Protein AF-A0A7S4Q244-F1 (afdb_monomer_lite)

Organism: NCBI:txid311494

Secondary structure (DSSP, 8-state):
--PPPPP-PPPPP-PPPPPPP--------SSSHHHHTTSTT----------------GGGGSGGGS----TTS-----PPPTTTTS-HHHHHHHHHHHHHHHHHHHHH-HHHHHHHHHHHHHHSTT--HHHHHHHHHHHHHHHHHHH--HHHHHHHHTTPPPPHHHHHHHHS--TT-S--GGG--HHHHHHHHHHHHHHHHHHHHHHHHHHHTSSS-----PPPP------S-TTTTS-HHHHHHHHHHHHHHHHHHHHHHHHHHHHHHHHHHHHHHHHHHHHHHHHHHHT--

Foldseek 3Di:
DDDDDDDDDDDDDDDDDDDDDDDDDDDDDPPPVVVVVVVPPDDPDDDDDPPPPPPPPPVVVVVVPDPPPPPDDDPPPQQPAPCPPPDPVVLLLLLLLLLLQLQLCCVVPVVVLVVQLVVVPVVDDPQDSLNSSVVVSLQLSLLLSQQDDPVSSVCSVVSHHDDPVVSCRRRPDDDPRSDHSVSHDPVSVVSNVVSVVVVVVVVVVVVVVVVVPPPDDPDDDDDDDPPPPTDDPPPVPPPVVVVVVVVVVVVCVVVVVVVVVVVVVVVVVVVVVVVVVVVVVVVVVVVVVVVVD

pLDDT: mean 77.58, std 20.13, range [38.38, 98.25]

Sequence (293 aa):
SSGPRPLQQRPLSSGPRPEPPAMGRPRAHSALALLFALAVLGTARAEEDPDDDEDLDLEDLDDVAGPADGEGGPRTSAVEDFDLGLPEEDRKKRMAACYIHTMNRVQHRRDQLDSLVKEVTASREGLTDDQAINSILLSWTMSCYMNIDATGMKEAILGRAPTAELENELFSPRSGGQQQVHQASQRQWQLLNQVLTEQQKNMQQQQQQSSSGRAGSGSAPAPHPPAYTGGGPLLSNLSGQQQAIYVLVVFGVIFGISALGVMRLMRSEQQSRERHSRGKKADKADKKARKKA

Structure (mmCIF, N/CA/C/O backbone):
data_AF-A0A7S4Q244-F1
#
_entry.id   AF-A0A7S4Q244-F1
#
loop_
_atom_site.group_PDB
_atom_site.id
_atom_site.type_symbol
_atom_site.label_atom_id
_atom_site.label_alt_id
_atom_site.label_comp_id
_atom_site.label_asym_id
_atom_site.label_entity_id
_atom_site.label_seq_id
_atom_site.pdbx_PDB_ins_code
_atom_site.Cartn_x
_atom_site.Cartn_y
_atom_site.Cartn_z
_atom_site.occupancy
_atom_site.B_iso_or_equiv
_atom_site.auth_seq_id
_atom_site.auth_comp_id
_atom_site.auth_asym_id
_atom_site.auth_atom_id
_atom_site.pdbx_PDB_model_num
ATOM 1 N N . SER A 1 1 ? -46.832 -35.583 12.871 1.00 44.66 1 SER A N 1
ATOM 2 C CA . SER A 1 1 ? -45.599 -35.998 13.561 1.00 44.66 1 SER A CA 1
ATOM 3 C C . SER A 1 1 ? -44.817 -36.861 12.593 1.00 44.66 1 SER A C 1
ATOM 5 O O . SER A 1 1 ? -45.168 -38.016 12.393 1.00 44.66 1 SER A O 1
ATOM 7 N N . SER A 1 2 ? -43.872 -36.255 11.877 1.00 48.25 2 SER A N 1
ATOM 8 C CA . SER A 1 2 ? -43.154 -36.878 10.761 1.00 48.25 2 SER A CA 1
ATOM 9 C C . SER A 1 2 ? -41.688 -36.493 10.916 1.00 48.25 2 SER A C 1
ATOM 11 O O . SER A 1 2 ? -41.295 -35.390 10.553 1.00 48.25 2 SER A O 1
ATOM 13 N N . GLY A 1 3 ? -40.917 -37.355 11.578 1.00 47.66 3 GLY A N 1
ATOM 14 C CA . GLY A 1 3 ? -39.493 -37.132 11.825 1.00 47.66 3 GLY A CA 1
ATOM 15 C C . GLY A 1 3 ? -38.647 -37.401 10.571 1.00 47.66 3 GLY A C 1
ATOM 16 O O . GLY A 1 3 ? -38.984 -38.308 9.802 1.00 47.66 3 GLY A O 1
ATOM 17 N N . PRO A 1 4 ? -37.558 -36.646 10.344 1.00 60.41 4 PRO A N 1
ATOM 18 C CA . PRO A 1 4 ? -36.672 -36.863 9.207 1.00 60.41 4 PRO A CA 1
ATOM 19 C C . PRO A 1 4 ? -35.774 -38.092 9.420 1.00 60.41 4 PRO A C 1
ATOM 21 O O . PRO A 1 4 ? -35.302 -38.365 10.524 1.00 60.41 4 PRO A O 1
ATOM 24 N N . ARG A 1 5 ? -35.545 -38.846 8.337 1.00 58.91 5 ARG A N 1
ATOM 25 C CA . ARG A 1 5 ? -34.652 -40.015 8.295 1.00 58.91 5 ARG A CA 1
ATOM 26 C C . ARG A 1 5 ? -33.176 -39.582 8.277 1.00 58.91 5 ARG A C 1
ATOM 28 O O . ARG A 1 5 ? -32.852 -38.629 7.570 1.00 58.91 5 ARG A O 1
ATOM 35 N N . PRO A 1 6 ? -32.272 -40.306 8.960 1.00 60.91 6 PRO A N 1
ATOM 36 C CA . PRO A 1 6 ? -30.839 -40.046 8.889 1.00 60.91 6 PRO A CA 1
ATOM 37 C C . PRO A 1 6 ? -30.251 -40.551 7.562 1.00 60.91 6 PRO A C 1
ATOM 39 O O . PRO A 1 6 ? -30.510 -41.679 7.137 1.00 60.91 6 PRO A O 1
ATOM 42 N N . LEU A 1 7 ? -29.449 -39.704 6.913 1.00 62.88 7 LEU A N 1
ATOM 43 C CA . LEU A 1 7 ? -28.682 -40.048 5.718 1.00 62.88 7 LEU A CA 1
ATOM 44 C C . LEU A 1 7 ? -27.447 -40.871 6.102 1.00 62.88 7 LEU A C 1
ATOM 46 O O . LEU A 1 7 ? -26.625 -40.471 6.923 1.00 62.88 7 LEU A O 1
ATOM 50 N N . GLN A 1 8 ? -27.350 -42.040 5.481 1.00 61.75 8 GLN A N 1
ATOM 51 C CA . GLN A 1 8 ? -26.302 -43.038 5.644 1.00 61.75 8 GLN A CA 1
ATOM 52 C C . GLN A 1 8 ? -25.049 -42.591 4.868 1.00 61.75 8 GLN A C 1
ATOM 54 O O . GLN A 1 8 ? -25.080 -42.484 3.642 1.00 61.75 8 GLN A O 1
ATOM 59 N N . GLN A 1 9 ? -23.952 -42.300 5.571 1.00 61.78 9 GLN A N 1
ATOM 60 C CA . GLN A 1 9 ? -22.668 -41.950 4.955 1.00 61.78 9 GLN A CA 1
ATOM 61 C C . GLN A 1 9 ? -21.988 -43.206 4.388 1.00 61.78 9 GLN A C 1
ATOM 63 O O . GLN A 1 9 ? -21.816 -44.204 5.088 1.00 61.78 9 GLN A O 1
ATOM 68 N N . ARG A 1 10 ? -21.602 -43.155 3.107 1.00 61.56 10 ARG A N 1
ATOM 69 C CA . ARG A 1 10 ? -20.776 -44.178 2.446 1.00 61.56 10 ARG A CA 1
ATOM 70 C C . ARG A 1 10 ? -19.289 -43.934 2.754 1.00 61.56 10 ARG A C 1
ATOM 72 O O . ARG A 1 10 ? -18.851 -42.791 2.634 1.00 61.56 10 ARG A O 1
ATOM 79 N N . PRO A 1 11 ? -18.499 -44.971 3.079 1.00 59.78 11 PRO A N 1
ATOM 80 C CA . PRO A 1 11 ? -17.056 -44.835 3.247 1.00 59.78 11 PRO A CA 1
ATOM 81 C C . PRO A 1 11 ? -16.359 -44.650 1.890 1.00 59.78 11 PRO A C 1
ATOM 83 O O . PRO A 1 11 ? -16.601 -45.400 0.942 1.00 59.78 11 PRO A O 1
ATOM 86 N N . LEU A 1 12 ? -15.491 -43.639 1.803 1.00 61.19 12 LEU A N 1
ATOM 87 C CA . LEU A 1 12 ? -14.620 -43.387 0.656 1.00 61.19 12 LEU A CA 1
ATOM 88 C C . LEU A 1 12 ? -13.458 -44.389 0.655 1.00 61.19 12 LEU A C 1
ATOM 90 O O . LEU A 1 12 ? -12.703 -44.499 1.617 1.00 61.19 12 LEU A O 1
ATOM 94 N N . SER A 1 13 ? -13.350 -45.115 -0.455 1.00 63.78 13 SER A N 1
ATOM 95 C CA . SER A 1 13 ? -12.300 -46.079 -0.777 1.00 63.78 13 SER A CA 1
ATOM 96 C C . SER A 1 13 ? -10.954 -45.374 -0.977 1.00 63.78 13 SER A C 1
ATOM 98 O O . SER A 1 13 ? -10.800 -44.572 -1.898 1.00 63.78 13 SER A O 1
ATOM 100 N N . SER A 1 14 ? -9.968 -45.691 -0.141 1.00 62.19 14 SER A N 1
ATOM 101 C CA . SER A 1 14 ? -8.573 -45.256 -0.252 1.00 62.19 14 SER A CA 1
ATOM 102 C C . SER A 1 14 ? -7.823 -46.082 -1.306 1.00 62.19 14 SER A C 1
ATOM 104 O O . SER A 1 14 ? -7.509 -47.251 -1.098 1.00 62.19 14 SER A O 1
ATOM 106 N N . GLY A 1 15 ? -7.537 -45.474 -2.460 1.00 64.12 15 GLY A N 1
ATOM 107 C CA . GLY A 1 15 ? -6.641 -46.035 -3.478 1.00 64.12 15 GLY A CA 1
ATOM 108 C C . GLY A 1 15 ? -5.158 -45.733 -3.187 1.00 64.12 15 GLY A C 1
ATOM 109 O O . GLY A 1 15 ? -4.860 -44.702 -2.578 1.00 64.12 15 GLY A O 1
ATOM 110 N N . PRO A 1 16 ? -4.216 -46.599 -3.609 1.00 62.47 16 PRO A N 1
ATOM 111 C CA . PRO A 1 16 ? -2.786 -46.442 -3.339 1.00 62.47 16 PRO A CA 1
ATOM 112 C C . PRO A 1 16 ? -2.136 -45.348 -4.206 1.00 62.47 16 PRO A C 1
ATOM 114 O O . PRO A 1 16 ? -2.390 -45.247 -5.406 1.00 62.47 16 PRO A O 1
ATOM 117 N N . ARG A 1 17 ? -1.267 -44.538 -3.582 1.00 60.91 17 ARG A N 1
ATOM 118 C CA . ARG A 1 17 ? -0.432 -43.509 -4.230 1.00 60.91 17 ARG A CA 1
ATOM 119 C C . ARG A 1 17 ? 0.761 -44.155 -4.959 1.00 60.91 17 ARG A C 1
ATOM 121 O O . ARG A 1 17 ? 1.465 -44.938 -4.327 1.00 60.91 17 ARG A O 1
ATOM 128 N N . PRO A 1 18 ? 1.046 -43.794 -6.222 1.00 65.44 18 PRO A N 1
ATOM 129 C CA . PRO A 1 18 ? 2.294 -44.165 -6.886 1.00 65.44 18 PRO A CA 1
ATOM 130 C C . PRO A 1 18 ? 3.467 -43.287 -6.414 1.00 65.44 18 PRO A C 1
ATOM 132 O O . PRO A 1 18 ? 3.332 -42.067 -6.292 1.00 65.44 18 PRO A O 1
ATOM 135 N N . GLU A 1 19 ? 4.615 -43.917 -6.157 1.00 58.00 19 GLU A N 1
ATOM 136 C CA . GLU A 1 19 ? 5.887 -43.248 -5.859 1.00 58.00 19 GLU A CA 1
ATOM 137 C C . GLU A 1 19 ? 6.511 -42.618 -7.120 1.00 58.00 19 GLU A C 1
ATOM 139 O O . GLU A 1 19 ? 6.485 -43.234 -8.189 1.00 58.00 19 GLU A O 1
ATOM 144 N N . PRO A 1 20 ? 7.115 -41.418 -7.023 1.00 65.94 20 PRO A N 1
ATOM 145 C CA . PRO A 1 20 ? 7.891 -40.842 -8.113 1.00 65.94 20 PRO A CA 1
ATOM 146 C C . PRO A 1 20 ? 9.328 -41.408 -8.160 1.00 65.94 20 PRO A C 1
ATOM 148 O O . PRO A 1 20 ? 9.963 -41.574 -7.116 1.00 65.94 20 PRO A O 1
ATOM 151 N N . PRO A 1 21 ? 9.889 -41.653 -9.361 1.00 62.56 21 PRO A N 1
ATOM 152 C CA . PRO A 1 21 ? 11.253 -42.145 -9.513 1.00 62.56 21 PRO A CA 1
ATOM 153 C C . PRO A 1 21 ? 12.298 -41.064 -9.205 1.00 62.56 21 PRO A C 1
ATOM 155 O O . PRO A 1 21 ? 12.236 -39.933 -9.692 1.00 62.56 21 PRO A O 1
ATOM 158 N N . ALA A 1 22 ? 13.310 -41.457 -8.432 1.00 56.12 22 ALA A N 1
ATOM 159 C CA . ALA A 1 22 ? 14.505 -40.677 -8.152 1.00 56.12 22 ALA A CA 1
ATOM 160 C C . ALA A 1 22 ? 15.345 -40.475 -9.426 1.00 56.12 22 ALA A C 1
ATOM 162 O O . ALA A 1 22 ? 15.914 -41.423 -9.967 1.00 56.12 22 ALA A O 1
ATOM 163 N N . MET A 1 23 ? 15.471 -39.227 -9.884 1.00 61.34 23 MET A N 1
ATOM 164 C CA . MET A 1 23 ? 16.452 -38.834 -10.898 1.00 61.34 23 MET A CA 1
ATOM 165 C C . MET A 1 23 ? 17.573 -38.024 -10.252 1.00 61.34 23 MET A C 1
ATOM 167 O O . MET A 1 23 ? 17.441 -36.832 -9.985 1.00 61.34 23 MET A O 1
ATOM 171 N N . GLY A 1 24 ? 18.701 -38.694 -10.022 1.00 60.31 24 GLY A N 1
ATOM 172 C CA . GLY A 1 24 ? 19.978 -38.047 -9.757 1.00 60.31 24 GLY A CA 1
ATOM 173 C C . GLY A 1 24 ? 20.592 -37.512 -11.050 1.00 60.31 24 GLY A C 1
ATOM 174 O O . GLY A 1 24 ? 20.649 -38.215 -12.060 1.00 60.31 24 GLY A O 1
ATOM 175 N N . ARG A 1 25 ? 21.107 -36.279 -11.009 1.00 50.59 25 ARG A N 1
ATOM 176 C CA . ARG A 1 25 ? 22.075 -35.776 -11.991 1.00 50.59 25 ARG A CA 1
ATOM 177 C C . ARG A 1 25 ? 23.242 -35.061 -11.296 1.00 50.59 25 ARG A C 1
ATOM 179 O O . ARG A 1 25 ? 23.016 -34.344 -10.321 1.00 50.59 25 ARG A O 1
ATOM 186 N N . PRO A 1 26 ? 24.484 -35.280 -11.768 1.00 54.25 26 PRO A N 1
ATOM 187 C CA . PRO A 1 26 ? 25.700 -34.804 -11.125 1.00 54.25 26 PRO A CA 1
ATOM 188 C C . PRO A 1 26 ? 26.009 -33.331 -11.424 1.00 54.25 26 PRO A C 1
ATOM 190 O O . PRO A 1 26 ? 25.650 -32.772 -12.457 1.00 54.25 26 PRO A O 1
ATOM 193 N N . ARG A 1 27 ? 26.719 -32.740 -10.463 1.00 51.53 27 ARG A N 1
ATOM 194 C CA . ARG A 1 27 ? 27.191 -31.357 -10.378 1.00 51.53 27 ARG A CA 1
ATOM 195 C C . ARG A 1 27 ? 28.216 -31.026 -11.469 1.00 51.53 27 ARG A C 1
ATOM 197 O O . ARG A 1 27 ? 29.245 -31.687 -11.557 1.00 51.53 27 ARG A O 1
ATOM 204 N N . ALA A 1 28 ? 27.993 -29.928 -12.188 1.00 52.94 28 ALA A N 1
ATOM 205 C CA . ALA A 1 28 ? 28.992 -29.257 -13.021 1.00 52.94 28 ALA A CA 1
ATOM 206 C C . ALA A 1 28 ? 28.936 -27.733 -12.783 1.00 52.94 28 ALA A C 1
ATOM 208 O O . ALA A 1 28 ? 28.545 -26.970 -13.656 1.00 52.94 28 ALA A O 1
ATOM 209 N N . HIS A 1 29 ? 29.296 -27.283 -11.575 1.00 47.75 29 HIS A N 1
ATOM 210 C CA . HIS A 1 29 ? 29.349 -25.849 -11.222 1.00 47.75 29 HIS A CA 1
ATOM 211 C C . HIS A 1 29 ? 30.692 -25.414 -10.609 1.00 47.75 29 HIS A C 1
ATOM 213 O O . HIS A 1 29 ? 30.764 -24.383 -9.952 1.00 47.75 29 HIS A O 1
ATOM 219 N N . SER A 1 30 ? 31.777 -26.166 -10.824 1.00 51.06 30 SER A N 1
ATOM 220 C CA . SER A 1 30 ? 33.069 -25.888 -10.168 1.00 51.06 30 SER A CA 1
ATOM 221 C C . SER A 1 30 ? 34.100 -25.131 -11.011 1.00 51.06 30 SER A C 1
ATOM 223 O O . SER A 1 30 ? 35.209 -24.923 -10.535 1.00 51.06 30 SER A O 1
ATOM 225 N N . ALA A 1 31 ? 33.769 -24.689 -12.229 1.00 48.81 31 ALA A N 1
ATOM 226 C CA . ALA A 1 31 ? 34.729 -23.985 -13.092 1.00 48.81 31 ALA A CA 1
ATOM 227 C C . ALA A 1 31 ? 34.522 -22.458 -13.174 1.00 48.81 31 ALA A C 1
ATOM 229 O O . ALA A 1 31 ? 35.425 -21.753 -13.611 1.00 48.81 31 ALA A O 1
ATOM 230 N N . LEU A 1 32 ? 33.376 -21.921 -12.728 1.00 49.31 32 LEU A N 1
ATOM 231 C CA . LEU A 1 32 ? 33.077 -20.485 -12.863 1.00 49.31 32 LEU A CA 1
ATOM 232 C C . LEU A 1 32 ? 33.568 -19.629 -11.676 1.00 49.31 32 LEU A C 1
ATOM 234 O O . LEU A 1 32 ? 33.709 -18.418 -11.805 1.00 49.31 32 LEU A O 1
ATOM 238 N N . ALA A 1 33 ? 33.868 -20.247 -10.528 1.00 50.22 33 ALA A N 1
ATOM 239 C CA . ALA A 1 33 ? 34.251 -19.532 -9.306 1.00 50.22 33 ALA A CA 1
ATOM 240 C C . ALA A 1 33 ? 35.675 -18.939 -9.342 1.00 50.22 33 ALA A C 1
ATOM 242 O O . ALA A 1 33 ? 35.979 -18.039 -8.564 1.00 50.22 33 ALA A O 1
ATOM 243 N N . LEU A 1 34 ? 36.548 -19.398 -10.248 1.00 45.53 34 LEU A N 1
ATOM 244 C CA . LEU A 1 34 ? 37.948 -18.956 -10.278 1.00 45.53 34 LEU A CA 1
ATOM 245 C C . LEU A 1 34 ? 38.185 -17.671 -11.091 1.00 45.53 34 LEU A C 1
ATOM 247 O O . LEU A 1 34 ? 39.216 -17.030 -10.915 1.00 45.53 34 LEU A O 1
ATOM 251 N N . LEU A 1 35 ? 37.234 -17.256 -11.937 1.00 49.81 35 LEU A N 1
ATOM 252 C CA . LEU A 1 35 ? 37.357 -16.020 -12.723 1.00 49.81 35 LEU A CA 1
ATOM 253 C C . LEU A 1 35 ? 36.881 -14.767 -11.969 1.00 49.81 35 LEU A C 1
ATOM 255 O O . LEU A 1 35 ? 37.347 -13.674 -12.274 1.00 49.81 35 LEU A O 1
ATOM 259 N N . PHE A 1 36 ? 36.038 -14.907 -10.940 1.00 51.31 36 PHE A N 1
ATOM 260 C CA . PHE A 1 36 ? 35.620 -13.772 -10.103 1.00 51.31 36 PHE A CA 1
ATOM 261 C C . PHE A 1 36 ? 36.666 -13.370 -9.052 1.00 51.31 36 PHE A C 1
ATOM 263 O O . PHE A 1 36 ? 36.729 -12.207 -8.663 1.00 51.31 36 PHE A O 1
ATOM 270 N N . ALA A 1 37 ? 37.535 -14.292 -8.628 1.00 48.50 37 ALA A N 1
ATOM 271 C CA . ALA A 1 37 ? 38.533 -14.017 -7.592 1.00 48.50 37 ALA A CA 1
ATOM 272 C C . ALA A 1 37 ? 39.678 -13.090 -8.055 1.00 48.50 37 ALA A C 1
ATOM 274 O O . ALA A 1 37 ? 40.340 -12.479 -7.221 1.00 48.50 37 ALA A O 1
ATOM 275 N N . LEU A 1 38 ? 39.905 -12.939 -9.366 1.00 46.41 38 LEU A N 1
ATOM 276 C CA . LEU A 1 38 ? 40.981 -12.093 -9.904 1.00 46.41 38 LEU A CA 1
ATOM 277 C C . LEU A 1 38 ? 40.559 -10.643 -10.201 1.00 46.41 38 LEU A C 1
ATOM 279 O O . LEU A 1 38 ? 41.426 -9.805 -10.426 1.00 46.41 38 LEU A O 1
ATOM 283 N N . ALA A 1 39 ? 39.263 -10.316 -10.147 1.00 49.75 39 ALA A N 1
ATOM 284 C CA . ALA A 1 39 ? 38.778 -8.947 -10.360 1.00 49.75 39 ALA A CA 1
ATOM 285 C C . ALA A 1 39 ? 38.738 -8.093 -9.073 1.00 49.75 39 ALA A C 1
ATOM 287 O O . ALA A 1 39 ? 38.573 -6.880 -9.150 1.00 49.75 39 ALA A O 1
ATOM 288 N N . VAL A 1 40 ? 38.915 -8.698 -7.892 1.00 51.22 40 VAL A N 1
ATOM 289 C CA . VAL A 1 40 ? 38.707 -8.032 -6.586 1.00 51.22 40 VAL A CA 1
ATOM 290 C C . VAL A 1 40 ? 39.977 -7.356 -6.031 1.00 51.22 40 VAL A C 1
ATOM 292 O O . VAL A 1 40 ? 39.911 -6.600 -5.070 1.00 51.22 40 VAL A O 1
ATOM 295 N N . LEU A 1 41 ? 41.150 -7.544 -6.645 1.00 46.66 41 LEU A N 1
ATOM 296 C CA . LEU A 1 41 ? 42.428 -7.016 -6.129 1.00 46.66 41 LEU A CA 1
ATOM 297 C C . LEU A 1 41 ? 42.845 -5.642 -6.702 1.00 46.66 41 LEU A C 1
ATOM 299 O O . LEU A 1 41 ? 43.993 -5.239 -6.530 1.00 46.66 41 LEU A O 1
ATOM 303 N N . GLY A 1 42 ? 41.950 -4.919 -7.389 1.00 46.34 42 GLY A N 1
ATOM 304 C CA . GLY A 1 42 ? 42.337 -3.821 -8.287 1.00 46.34 42 GLY A CA 1
ATOM 305 C C . GLY A 1 42 ? 41.769 -2.420 -8.046 1.00 46.34 42 GLY A C 1
ATOM 306 O O . GLY A 1 42 ? 41.990 -1.574 -8.907 1.00 46.34 42 GLY A O 1
ATOM 307 N N . THR A 1 43 ? 41.057 -2.124 -6.955 1.00 47.03 43 THR A N 1
ATOM 308 C CA . THR A 1 43 ? 40.507 -0.768 -6.736 1.00 47.03 43 THR A CA 1
ATOM 309 C C . THR A 1 43 ? 41.074 -0.133 -5.476 1.00 47.03 43 THR A C 1
ATOM 311 O O . THR A 1 43 ? 40.593 -0.328 -4.360 1.00 47.03 43 THR A O 1
ATOM 314 N N . ALA A 1 44 ? 42.140 0.636 -5.686 1.00 42.56 44 ALA A N 1
ATOM 315 C CA . ALA A 1 44 ? 42.649 1.592 -4.726 1.00 42.56 44 ALA A CA 1
ATOM 316 C C . ALA A 1 44 ? 41.611 2.706 -4.510 1.00 42.56 44 ALA A C 1
ATOM 318 O O . ALA A 1 44 ? 41.299 3.454 -5.429 1.00 42.56 44 ALA A O 1
ATOM 319 N N . ARG A 1 45 ? 41.085 2.751 -3.284 1.00 49.25 45 ARG A N 1
ATOM 320 C CA . ARG A 1 45 ? 40.754 3.929 -2.469 1.00 49.25 45 ARG A CA 1
ATOM 321 C C . ARG A 1 45 ? 40.638 5.260 -3.241 1.00 49.25 45 ARG A C 1
ATOM 323 O O . ARG A 1 45 ? 41.630 5.967 -3.397 1.00 49.25 45 ARG A O 1
ATOM 330 N N . ALA A 1 46 ? 39.418 5.604 -3.639 1.00 43.34 46 ALA A N 1
ATOM 331 C CA . ALA A 1 46 ? 38.987 6.983 -3.831 1.00 43.34 46 ALA A CA 1
ATOM 332 C C . ALA A 1 46 ? 37.891 7.243 -2.790 1.00 43.34 46 ALA A C 1
ATOM 334 O O . ALA A 1 46 ? 36.928 6.485 -2.700 1.00 43.34 46 ALA A O 1
ATOM 335 N N . GLU A 1 47 ? 38.133 8.221 -1.923 1.00 53.06 47 GLU A N 1
ATOM 336 C CA . GLU A 1 47 ? 37.152 8.764 -0.988 1.00 53.06 47 GLU A CA 1
ATOM 337 C C . GLU A 1 47 ? 36.174 9.603 -1.818 1.00 53.06 47 GLU A C 1
ATOM 339 O O . GLU A 1 47 ? 36.579 10.616 -2.384 1.00 53.06 47 GLU A O 1
ATOM 344 N N . GLU A 1 48 ? 34.930 9.147 -1.949 1.00 45.47 48 GLU A N 1
ATOM 345 C CA . GLU A 1 48 ? 33.834 9.927 -2.527 1.00 45.47 48 GLU A CA 1
ATOM 346 C C . GLU A 1 48 ? 32.799 10.175 -1.422 1.00 45.47 48 GLU A C 1
ATOM 348 O O . GLU A 1 48 ? 32.418 9.250 -0.698 1.00 45.47 48 GLU A O 1
ATOM 353 N N . ASP A 1 49 ? 32.454 11.454 -1.262 1.00 44.25 49 ASP A N 1
ATOM 354 C CA . ASP A 1 49 ? 31.497 12.011 -0.302 1.00 44.25 49 ASP A CA 1
ATOM 355 C C . ASP A 1 49 ? 30.111 11.354 -0.451 1.00 44.25 49 ASP A C 1
ATOM 357 O O . ASP A 1 49 ? 29.586 11.315 -1.565 1.00 44.25 49 ASP A O 1
ATOM 361 N N . PRO A 1 50 ? 29.496 10.851 0.635 1.00 46.22 50 PRO A N 1
ATOM 362 C CA . PRO A 1 50 ? 28.203 10.175 0.604 1.00 46.22 50 PRO A CA 1
ATOM 363 C C . PRO A 1 50 ? 27.021 11.115 0.918 1.00 46.22 50 PRO A C 1
ATOM 365 O O . PRO A 1 50 ? 26.138 10.713 1.666 1.00 46.22 50 PRO A O 1
ATOM 368 N N . ASP A 1 51 ? 27.000 12.333 0.370 1.00 46.09 51 ASP A N 1
ATOM 369 C CA . ASP A 1 51 ? 25.953 13.339 0.644 1.00 46.09 51 ASP A CA 1
ATOM 370 C C . ASP A 1 51 ? 25.284 13.859 -0.650 1.00 46.09 51 ASP A C 1
ATOM 372 O O . ASP A 1 51 ? 25.097 15.059 -0.828 1.00 46.09 51 ASP A O 1
ATOM 376 N N . ASP A 1 52 ? 24.930 12.960 -1.570 1.00 45.06 52 ASP A N 1
ATOM 377 C CA . ASP A 1 52 ? 23.945 13.244 -2.631 1.00 45.06 52 ASP A CA 1
ATOM 378 C C . ASP A 1 52 ? 22.805 12.224 -2.481 1.00 45.06 52 ASP A C 1
ATOM 380 O O . ASP A 1 52 ? 22.619 11.294 -3.272 1.00 45.06 52 ASP A O 1
ATOM 384 N N . ASP A 1 53 ? 22.090 12.360 -1.363 1.00 43.19 53 ASP A N 1
ATOM 385 C CA . ASP A 1 53 ? 20.748 11.819 -1.212 1.00 43.19 53 ASP A CA 1
ATOM 386 C C . ASP A 1 53 ? 19.873 12.529 -2.252 1.00 43.19 53 ASP A C 1
ATOM 388 O O . ASP A 1 53 ? 19.460 13.674 -2.072 1.00 43.19 53 ASP A O 1
ATOM 392 N N . GLU A 1 54 ? 19.639 11.855 -3.381 1.00 43.59 54 GLU A N 1
ATOM 393 C CA . GLU A 1 54 ? 18.557 12.188 -4.301 1.00 43.59 54 GLU A CA 1
ATOM 394 C C . GLU A 1 54 ? 17.238 12.071 -3.526 1.00 43.59 54 GLU A C 1
ATOM 396 O O . GLU A 1 54 ? 16.601 11.013 -3.479 1.00 43.59 54 GLU A O 1
ATOM 401 N N . ASP A 1 55 ? 16.859 13.174 -2.883 1.00 49.75 55 ASP A N 1
ATOM 402 C CA . ASP A 1 55 ? 15.510 13.464 -2.436 1.00 49.75 55 ASP A CA 1
ATOM 403 C C . ASP A 1 55 ? 14.603 13.337 -3.664 1.00 49.75 55 ASP A C 1
ATOM 405 O O . ASP A 1 55 ? 14.441 14.244 -4.478 1.00 49.75 55 ASP A O 1
ATOM 409 N N . LEU A 1 56 ? 14.062 12.133 -3.853 1.00 47.00 56 LEU A N 1
ATOM 410 C CA . LEU A 1 56 ? 12.951 11.884 -4.753 1.00 47.00 56 LEU A CA 1
ATOM 411 C C . LEU A 1 56 ? 11.781 12.702 -4.216 1.00 47.00 56 LEU A C 1
ATOM 413 O O . LEU A 1 56 ? 11.069 12.242 -3.319 1.00 47.00 56 LEU A O 1
ATOM 417 N N . ASP A 1 57 ? 11.635 13.910 -4.756 1.00 51.28 57 ASP A N 1
ATOM 418 C CA . ASP A 1 57 ? 10.555 14.854 -4.500 1.00 51.28 57 ASP A CA 1
ATOM 419 C C . ASP A 1 57 ? 9.201 14.175 -4.758 1.00 51.28 57 ASP A C 1
ATOM 421 O O . ASP A 1 57 ? 8.599 14.244 -5.829 1.00 51.28 57 ASP A O 1
ATOM 425 N N . LEU A 1 58 ? 8.705 13.490 -3.729 1.00 52.31 58 LEU A N 1
ATOM 426 C CA . LEU A 1 58 ? 7.382 12.873 -3.650 1.00 52.31 58 LEU A CA 1
ATOM 427 C C . LEU A 1 58 ? 6.252 13.915 -3.727 1.00 52.31 58 LEU A C 1
ATOM 429 O O . LEU A 1 58 ? 5.084 13.536 -3.783 1.00 52.31 58 LEU A O 1
ATOM 433 N N . GLU A 1 59 ? 6.597 15.203 -3.750 1.00 52.84 59 GLU A N 1
ATOM 434 C CA . GLU A 1 59 ? 5.686 16.331 -3.938 1.00 52.84 59 GLU A CA 1
ATOM 435 C C . GLU A 1 59 ? 5.151 16.426 -5.382 1.00 52.84 59 GLU A C 1
ATOM 437 O O . GLU A 1 59 ? 4.074 16.980 -5.584 1.00 52.84 59 GLU A O 1
ATOM 442 N N . ASP A 1 60 ? 5.808 15.812 -6.379 1.00 52.25 60 ASP A N 1
ATOM 443 C CA . ASP A 1 60 ? 5.347 15.844 -7.785 1.00 52.25 60 ASP A CA 1
ATOM 444 C C . ASP A 1 60 ? 4.293 14.758 -8.118 1.00 52.25 60 ASP A C 1
ATOM 446 O O . ASP A 1 60 ? 3.793 14.657 -9.239 1.00 52.25 60 ASP A O 1
ATOM 450 N N . LEU A 1 61 ? 3.910 13.922 -7.141 1.00 54.00 61 LEU A N 1
ATOM 451 C CA . LEU A 1 61 ? 2.818 12.947 -7.298 1.00 54.00 61 LEU A CA 1
ATOM 452 C C . LEU A 1 61 ? 1.431 13.503 -6.936 1.00 54.00 61 LEU A C 1
ATOM 454 O O . LEU A 1 61 ? 0.431 12.847 -7.240 1.00 54.00 61 LEU A O 1
ATOM 458 N N . ASP A 1 62 ? 1.345 14.698 -6.346 1.00 53.22 62 ASP A N 1
ATOM 459 C CA . ASP A 1 62 ? 0.061 15.336 -6.027 1.00 53.22 62 ASP A CA 1
ATOM 460 C C . ASP A 1 62 ? -0.596 16.025 -7.246 1.00 53.22 62 ASP A C 1
ATOM 462 O O . ASP A 1 62 ? -1.807 16.258 -7.232 1.00 53.22 62 ASP A O 1
ATOM 466 N N . ASP A 1 63 ? 0.135 16.252 -8.348 1.00 48.66 63 ASP A N 1
ATOM 467 C CA . ASP A 1 63 ? -0.391 16.930 -9.550 1.00 48.66 63 ASP A CA 1
ATOM 468 C C . ASP A 1 63 ? -1.010 15.991 -10.611 1.00 48.66 63 ASP A C 1
ATOM 470 O O . ASP A 1 63 ? -1.692 16.443 -11.534 1.00 48.66 63 ASP A O 1
ATOM 474 N N . VAL A 1 64 ? -0.886 14.664 -10.471 1.00 50.12 64 VAL A N 1
ATOM 475 C CA . VAL A 1 64 ? -1.540 13.693 -11.386 1.00 50.12 64 VAL A CA 1
ATOM 476 C C . VAL A 1 64 ? -3.008 13.420 -11.008 1.00 50.12 64 VAL A C 1
ATOM 478 O O . VAL A 1 64 ? -3.754 12.807 -11.774 1.00 50.12 64 VAL A O 1
ATOM 481 N N . ALA A 1 65 ? -3.468 13.928 -9.861 1.00 49.91 65 ALA A N 1
ATOM 482 C CA . ALA A 1 65 ? -4.868 13.876 -9.434 1.00 49.91 65 ALA A CA 1
ATOM 483 C C . ALA A 1 65 ? -5.553 15.255 -9.451 1.00 49.91 65 ALA A C 1
ATOM 485 O O . ALA A 1 65 ? -6.565 15.455 -8.774 1.00 49.91 65 ALA A O 1
ATOM 486 N N . GLY A 1 66 ? -5.033 16.200 -10.242 1.00 40.41 66 GLY A N 1
ATOM 487 C CA . GLY A 1 66 ? -5.769 17.411 -10.586 1.00 40.41 66 GLY A CA 1
ATOM 488 C C . GLY A 1 66 ? -7.101 17.027 -11.244 1.00 40.41 66 GLY A C 1
ATOM 489 O O . GLY A 1 66 ? -7.108 16.168 -12.134 1.00 40.41 66 GLY A O 1
ATOM 490 N N . PRO A 1 67 ? -8.245 17.588 -10.805 1.00 44.47 67 PRO A N 1
ATOM 491 C CA . PRO A 1 67 ? -9.528 17.298 -11.418 1.00 44.47 67 PRO A CA 1
ATOM 492 C C . PRO A 1 67 ? -9.408 17.639 -12.898 1.00 44.47 67 PRO A C 1
ATOM 494 O O . PRO A 1 67 ? -9.217 18.793 -13.265 1.00 44.47 67 PRO A O 1
ATOM 497 N N . ALA A 1 68 ? -9.482 16.621 -13.754 1.00 50.34 68 ALA A N 1
ATOM 498 C CA . ALA A 1 68 ? -9.731 16.852 -15.158 1.00 50.34 68 ALA A CA 1
ATOM 499 C C . ALA A 1 68 ? -11.011 17.690 -15.209 1.00 50.34 68 ALA A C 1
ATOM 501 O O . ALA A 1 68 ? -12.082 17.187 -14.858 1.00 50.34 68 ALA A O 1
ATOM 502 N N . ASP A 1 69 ? -10.876 18.963 -15.584 1.00 47.78 69 ASP A N 1
ATOM 503 C CA . ASP A 1 69 ? -11.955 19.920 -15.827 1.00 47.78 69 ASP A CA 1
ATOM 504 C C . ASP A 1 69 ? -12.761 19.478 -17.064 1.00 47.78 69 ASP A C 1
ATOM 506 O O . ASP A 1 69 ? -12.890 20.170 -18.072 1.00 47.78 69 ASP A O 1
ATOM 510 N N . GLY A 1 70 ? -13.282 18.252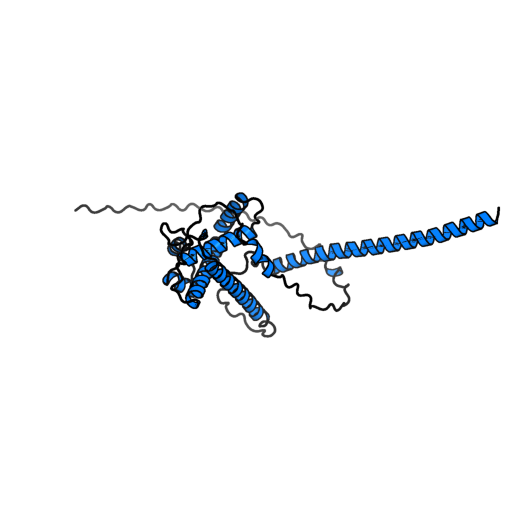 -17.001 1.00 50.78 70 GLY A N 1
ATOM 511 C CA . GLY A 1 70 ? -14.226 17.650 -17.918 1.00 50.78 70 GLY A CA 1
ATOM 512 C C . GLY A 1 70 ? -15.575 18.311 -17.709 1.00 50.78 70 GLY A C 1
ATOM 513 O O . GLY A 1 70 ? -16.461 17.795 -17.026 1.00 50.78 70 GLY A O 1
ATOM 514 N N . GLU A 1 71 ? -15.695 19.494 -18.289 1.00 52.72 71 GLU A N 1
ATOM 515 C CA . GLU A 1 71 ? -16.906 20.283 -18.415 1.00 52.72 71 GLU A CA 1
ATOM 516 C C . GLU A 1 71 ? -18.022 19.427 -19.053 1.00 52.72 71 GLU A C 1
ATOM 518 O O . GLU A 1 71 ? -17.997 19.130 -20.245 1.00 52.72 71 GLU A O 1
ATOM 523 N N . GLY A 1 72 ? -18.998 18.977 -18.251 1.00 53.88 72 GLY A N 1
ATOM 524 C CA . GLY A 1 72 ? -20.268 18.434 -18.763 1.00 53.88 72 GLY A CA 1
ATOM 525 C C . GLY A 1 72 ? -20.790 17.123 -18.165 1.00 53.88 72 GLY A C 1
ATOM 526 O O . GLY A 1 72 ? -21.893 16.709 -18.524 1.00 53.88 72 GLY A O 1
ATOM 527 N N . GLY A 1 73 ? -20.074 16.468 -17.247 1.00 65.19 73 GLY A N 1
ATOM 528 C CA . GLY A 1 73 ? -20.629 15.319 -16.520 1.00 65.19 73 GLY A CA 1
ATOM 529 C C . GLY A 1 73 ? -21.739 15.739 -15.539 1.00 65.19 73 GLY A C 1
ATOM 530 O O . GLY A 1 73 ? -21.616 16.795 -14.911 1.00 65.19 73 GLY A O 1
ATOM 531 N N . PRO A 1 74 ? -22.828 14.959 -15.367 1.00 70.81 74 PRO A N 1
ATOM 532 C CA . PRO A 1 74 ? -23.809 15.218 -14.316 1.00 70.81 74 PRO A CA 1
ATOM 533 C C . PRO A 1 74 ? -23.080 15.299 -12.974 1.00 70.81 74 PRO A C 1
ATOM 535 O O . PRO A 1 74 ? -22.421 14.344 -12.568 1.00 70.81 74 PRO A O 1
ATOM 538 N N . ARG A 1 75 ? -23.174 16.458 -12.308 1.00 62.88 75 ARG A N 1
ATOM 539 C CA . ARG A 1 75 ? -22.592 16.693 -10.983 1.00 62.88 75 ARG A CA 1
ATOM 540 C C . ARG A 1 75 ? -23.193 15.678 -10.020 1.00 62.88 75 ARG A C 1
ATOM 542 O O . ARG A 1 75 ? -24.304 15.875 -9.530 1.00 62.88 75 ARG A O 1
ATOM 549 N N . THR A 1 76 ? -22.483 14.584 -9.772 1.00 67.56 76 THR A N 1
ATOM 550 C CA . THR A 1 76 ? -22.792 13.691 -8.663 1.00 67.56 76 THR A CA 1
ATOM 551 C C . THR A 1 76 ? -22.733 14.553 -7.412 1.00 67.56 76 THR A C 1
ATOM 553 O O . THR A 1 76 ? -21.692 15.143 -7.121 1.00 67.56 76 THR A O 1
ATOM 556 N N . SER A 1 77 ? -23.869 14.720 -6.735 1.00 72.12 77 SER A N 1
ATOM 557 C CA . SER A 1 77 ? -23.939 15.452 -5.473 1.00 72.12 77 SER A CA 1
ATOM 558 C C . SER A 1 77 ? -22.847 14.924 -4.552 1.00 72.12 77 SER A C 1
ATOM 560 O O . SER A 1 77 ? -22.777 13.709 -4.359 1.00 72.12 77 SER A O 1
ATOM 562 N N . ALA A 1 78 ? -21.995 15.815 -4.039 1.00 75.88 78 ALA A N 1
ATOM 563 C CA . ALA A 1 78 ? -20.954 15.450 -3.089 1.00 75.88 78 ALA A CA 1
ATOM 564 C C . ALA A 1 78 ? -21.599 14.643 -1.953 1.00 75.88 78 ALA A C 1
ATOM 566 O O . ALA A 1 78 ? -22.480 15.148 -1.255 1.00 75.88 78 ALA A O 1
ATOM 567 N N . VAL A 1 79 ? -21.232 13.366 -1.852 1.00 86.38 79 VAL A N 1
ATOM 568 C CA . VAL A 1 79 ? -21.717 12.484 -0.792 1.00 86.38 79 VAL A CA 1
ATOM 569 C C . VAL A 1 79 ? -21.052 12.948 0.496 1.00 86.38 79 VAL A C 1
ATOM 571 O O . VAL A 1 79 ? -19.840 13.153 0.525 1.00 86.38 79 VAL A O 1
ATOM 574 N N . GLU A 1 80 ? -21.851 13.173 1.534 1.00 90.31 80 GLU A N 1
ATOM 575 C CA . GLU A 1 80 ? -21.328 13.530 2.847 1.00 90.31 80 GLU A CA 1
ATOM 576 C C . GLU A 1 80 ? -20.511 12.359 3.410 1.00 90.31 80 GLU A C 1
ATOM 578 O O . GLU A 1 80 ? -20.924 11.199 3.341 1.00 90.31 80 GLU A O 1
ATOM 583 N N . ASP A 1 81 ? -19.335 12.669 3.945 1.00 93.06 81 ASP A N 1
ATOM 584 C CA . ASP A 1 81 ? -18.417 11.684 4.502 1.00 93.06 81 ASP A CA 1
ATOM 585 C C . ASP A 1 81 ? -19.058 10.935 5.677 1.00 93.06 81 ASP A C 1
ATOM 587 O O . ASP A 1 81 ? -19.437 11.532 6.689 1.00 93.06 81 ASP A O 1
ATOM 591 N N . PHE A 1 82 ? -19.140 9.604 5.574 1.00 94.94 82 PHE A N 1
ATOM 592 C CA . PHE A 1 82 ? -19.789 8.769 6.596 1.00 94.94 82 PHE A CA 1
ATOM 593 C C . PHE A 1 82 ? -19.095 8.841 7.968 1.00 94.94 82 PHE A C 1
ATOM 595 O O . PHE A 1 82 ? -19.677 8.483 8.993 1.00 94.94 82 PHE A O 1
ATOM 602 N N . ASP A 1 83 ? -17.834 9.273 7.994 1.00 95.81 83 ASP A N 1
ATOM 603 C CA . ASP A 1 83 ? -16.971 9.306 9.165 1.00 95.81 83 ASP A CA 1
ATOM 604 C C . ASP A 1 83 ? -16.827 10.700 9.797 1.00 95.81 83 ASP A C 1
ATOM 606 O O . ASP A 1 83 ? -16.038 10.865 10.728 1.00 95.81 83 ASP A O 1
ATOM 610 N N . LEU A 1 84 ? -17.610 11.700 9.369 1.00 95.12 84 LEU A N 1
ATOM 611 C CA . LEU A 1 84 ? -17.551 13.060 9.935 1.00 95.12 84 LEU A CA 1
ATOM 612 C C . LEU A 1 84 ? -17.810 13.116 11.442 1.00 95.12 84 LEU A C 1
ATOM 614 O O . LEU A 1 84 ? -17.246 13.966 12.129 1.00 95.12 84 LEU A O 1
ATOM 618 N N . GLY A 1 85 ? -18.638 12.208 11.960 1.00 96.06 85 GLY A N 1
ATOM 619 C CA . GLY A 1 85 ? -18.943 12.123 13.388 1.00 96.06 85 GLY A CA 1
ATOM 620 C C . GLY A 1 85 ? -17.847 11.474 14.238 1.00 96.06 85 GLY A C 1
ATOM 621 O O . GLY A 1 85 ? -17.959 11.488 15.463 1.00 96.06 85 GLY A O 1
ATOM 622 N N . LEU A 1 86 ? -16.809 10.886 13.628 1.00 96.56 86 LEU A N 1
ATOM 623 C CA . LEU A 1 86 ? -15.748 10.199 14.361 1.00 96.56 86 LEU A CA 1
ATOM 624 C C . LEU A 1 86 ? -14.566 11.136 14.670 1.00 96.56 86 LEU A C 1
ATOM 626 O O . LEU A 1 86 ? -14.118 11.886 13.794 1.00 96.56 86 LEU A O 1
ATOM 630 N N . PRO A 1 87 ? -13.975 11.046 15.878 1.00 97.81 87 PRO A N 1
ATOM 631 C CA . PRO A 1 87 ? -12.692 11.673 16.168 1.00 97.81 87 PRO A CA 1
ATOM 632 C C . PRO A 1 87 ? -11.626 11.270 15.143 1.00 97.81 87 PRO A C 1
ATOM 634 O O . PRO A 1 87 ? -11.613 10.154 14.624 1.00 97.81 87 PRO A O 1
ATOM 637 N N . GLU A 1 88 ? -10.706 12.182 14.837 1.00 96.81 88 GLU A N 1
ATOM 638 C CA . GLU A 1 88 ? -9.626 11.928 13.874 1.00 96.81 88 GLU A CA 1
ATOM 639 C C . GLU A 1 88 ? -8.734 10.749 14.275 1.00 96.81 88 GLU A C 1
ATOM 641 O O . GLU A 1 88 ? -8.384 9.923 13.434 1.00 96.81 88 GLU A O 1
ATOM 646 N N . GLU A 1 89 ? -8.457 10.607 15.571 1.00 97.06 89 GLU A N 1
ATOM 647 C CA . GLU A 1 89 ? -7.691 9.481 16.104 1.00 97.06 89 GLU A CA 1
ATOM 648 C C . GLU A 1 89 ? -8.380 8.133 15.826 1.00 97.06 89 GLU A C 1
ATOM 650 O O . GLU A 1 89 ? -7.727 7.167 15.428 1.00 97.06 89 GLU A O 1
ATOM 655 N N . ASP A 1 90 ? -9.705 8.069 15.971 1.00 97.31 90 ASP A N 1
ATOM 656 C CA . ASP A 1 90 ? -10.472 6.840 15.749 1.00 97.31 90 ASP A CA 1
ATOM 657 C C . ASP A 1 90 ? -10.580 6.496 14.263 1.00 97.31 90 ASP A C 1
ATOM 659 O O . ASP A 1 90 ? -10.461 5.327 13.889 1.00 97.31 90 ASP A O 1
ATOM 663 N N . ARG A 1 91 ? -10.715 7.507 13.398 1.00 97.88 91 ARG A N 1
ATOM 664 C CA . ARG A 1 91 ? -10.646 7.329 11.940 1.00 97.88 91 ARG A CA 1
ATOM 665 C C . ARG A 1 91 ? -9.299 6.770 11.512 1.00 97.88 91 ARG A C 1
ATOM 667 O O . ARG A 1 91 ? -9.246 5.788 10.774 1.00 97.88 91 ARG A O 1
ATOM 674 N N . LYS A 1 92 ? -8.210 7.327 12.043 1.00 97.88 92 LYS A N 1
ATOM 675 C CA . LYS A 1 92 ? -6.853 6.841 11.784 1.00 97.88 92 LYS A CA 1
ATOM 676 C C . LYS A 1 92 ? -6.656 5.402 12.259 1.00 97.88 92 LYS A C 1
ATOM 678 O O . LYS A 1 92 ? -6.156 4.579 11.495 1.00 97.88 92 LYS A O 1
ATOM 683 N N . LYS A 1 93 ? -7.110 5.057 13.471 1.00 97.31 93 LYS A N 1
ATOM 684 C CA . LYS A 1 93 ? -7.082 3.672 13.986 1.00 97.31 93 LYS A CA 1
ATOM 685 C C . LYS A 1 93 ? -7.876 2.714 13.103 1.00 97.31 93 LYS A C 1
ATOM 687 O O . LYS A 1 93 ? -7.410 1.612 12.825 1.00 97.31 93 LYS A O 1
ATOM 692 N N . ARG A 1 94 ? -9.062 3.127 12.650 1.00 98.00 94 ARG A N 1
ATOM 693 C CA . ARG A 1 94 ? -9.919 2.339 11.757 1.00 98.00 94 ARG A CA 1
ATOM 694 C C . ARG A 1 94 ? -9.255 2.115 10.394 1.00 98.00 94 ARG A C 1
ATOM 696 O O . ARG A 1 94 ? -9.229 0.985 9.914 1.00 98.00 94 ARG A O 1
ATOM 703 N N . MET A 1 95 ? -8.655 3.152 9.812 1.00 98.25 95 MET A N 1
ATOM 704 C CA . MET A 1 95 ? -7.908 3.057 8.554 1.00 98.25 95 MET A CA 1
ATOM 705 C C . MET A 1 95 ? -6.673 2.149 8.694 1.00 98.25 95 MET A C 1
ATOM 707 O O . MET A 1 95 ? -6.454 1.270 7.862 1.00 98.25 95 MET A O 1
ATOM 711 N N . ALA A 1 96 ? -5.916 2.275 9.789 1.00 97.56 96 ALA A N 1
ATOM 712 C CA . ALA A 1 96 ? -4.777 1.405 10.089 1.00 97.56 96 ALA A CA 1
ATOM 713 C C . ALA A 1 96 ? -5.185 -0.068 10.278 1.00 97.56 96 ALA A C 1
ATOM 715 O O . ALA A 1 96 ? -4.530 -0.963 9.745 1.00 97.56 96 ALA A O 1
ATOM 716 N N . ALA A 1 97 ? -6.294 -0.334 10.976 1.00 97.38 97 ALA A N 1
ATOM 717 C CA . ALA A 1 97 ? -6.847 -1.681 11.112 1.00 97.38 97 ALA A CA 1
ATOM 718 C C . ALA A 1 97 ? -7.206 -2.293 9.748 1.00 97.38 97 ALA A C 1
ATOM 720 O O . ALA A 1 97 ? -6.916 -3.462 9.490 1.00 97.38 97 ALA A O 1
ATOM 721 N N . CYS A 1 98 ? -7.784 -1.494 8.850 1.00 98.12 98 CYS A N 1
ATOM 722 C CA . CYS A 1 98 ? -8.085 -1.941 7.498 1.00 98.12 98 CYS A CA 1
ATOM 723 C C . CYS A 1 98 ? -6.849 -2.210 6.656 1.00 98.12 98 CYS A C 1
ATOM 725 O O . CYS A 1 98 ? -6.821 -3.211 5.948 1.00 98.12 98 CYS A O 1
ATOM 727 N N . TYR A 1 99 ? -5.806 -1.393 6.783 1.00 97.25 99 TYR A N 1
ATOM 728 C CA . TYR A 1 99 ? -4.533 -1.681 6.135 1.00 97.25 99 TYR A CA 1
ATOM 729 C C . TYR A 1 99 ? -3.962 -3.039 6.583 1.00 97.25 99 TYR A C 1
ATOM 731 O O . TYR A 1 99 ? -3.562 -3.843 5.741 1.00 97.25 99 TYR A O 1
ATOM 739 N N . ILE A 1 100 ? -4.007 -3.352 7.886 1.00 96.06 100 ILE A N 1
ATOM 740 C CA . ILE A 1 100 ? -3.575 -4.657 8.422 1.00 96.06 100 ILE A CA 1
ATOM 741 C C . ILE A 1 100 ? -4.388 -5.804 7.805 1.00 96.06 100 ILE A C 1
ATOM 743 O O . ILE A 1 100 ? -3.808 -6.781 7.326 1.00 96.06 100 ILE A O 1
ATOM 747 N N . HIS A 1 101 ? -5.719 -5.684 7.762 1.00 96.75 101 HIS A N 1
ATOM 748 C CA . HIS A 1 101 ? -6.581 -6.689 7.128 1.00 96.75 101 HIS A CA 1
ATOM 749 C C . HIS A 1 101 ? -6.290 -6.850 5.635 1.00 96.75 101 HIS A C 1
ATOM 751 O O . HIS A 1 101 ? -6.219 -7.981 5.154 1.00 96.75 101 HIS A O 1
ATOM 757 N N . THR A 1 102 ? -6.055 -5.754 4.908 1.00 97.38 102 THR A N 1
ATOM 758 C CA . THR A 1 102 ? -5.662 -5.801 3.494 1.00 97.38 102 THR A CA 1
ATOM 759 C C . THR A 1 102 ? -4.343 -6.553 3.326 1.00 97.38 102 THR A C 1
ATOM 761 O O . THR A 1 102 ? -4.258 -7.458 2.497 1.00 97.38 102 THR A O 1
ATOM 764 N N . MET A 1 103 ? -3.321 -6.259 4.136 1.00 95.62 103 MET A N 1
ATOM 765 C CA . MET A 1 103 ? -2.032 -6.959 4.063 1.00 95.62 103 MET A CA 1
ATOM 766 C C . MET A 1 103 ? -2.152 -8.445 4.420 1.00 95.62 103 MET A C 1
ATOM 768 O O . MET A 1 103 ? -1.496 -9.284 3.796 1.00 95.62 103 MET A O 1
ATOM 772 N N . ASN A 1 104 ? -3.013 -8.795 5.378 1.00 94.31 104 ASN A N 1
ATOM 773 C CA . ASN A 1 104 ? -3.320 -10.188 5.696 1.00 94.31 104 ASN A CA 1
ATOM 774 C C . ASN A 1 104 ? -4.009 -10.884 4.518 1.00 94.31 104 ASN A C 1
ATOM 776 O O . ASN A 1 104 ? -3.605 -11.984 4.140 1.00 94.31 104 ASN A O 1
ATOM 780 N N . ARG A 1 105 ? -4.990 -10.235 3.882 1.00 95.25 105 ARG A N 1
ATOM 781 C CA . ARG A 1 105 ? -5.663 -10.755 2.685 1.00 95.25 105 ARG A CA 1
ATOM 782 C C . ARG A 1 105 ? -4.671 -11.023 1.555 1.00 95.25 105 ARG A C 1
ATOM 784 O O . ARG A 1 105 ? -4.689 -12.110 0.985 1.00 95.25 105 ARG A O 1
ATOM 791 N N . VAL A 1 106 ? -3.766 -10.084 1.280 1.00 95.56 106 VAL A N 1
ATOM 792 C CA . VAL A 1 106 ? -2.714 -10.234 0.259 1.00 95.56 106 VAL A CA 1
ATOM 793 C C . VAL A 1 106 ? -1.845 -11.458 0.528 1.00 95.56 106 VAL A C 1
ATOM 795 O O . VAL A 1 106 ? -1.565 -12.228 -0.386 1.00 95.56 106 VAL A O 1
ATOM 798 N N . GLN A 1 107 ? -1.441 -11.682 1.780 1.00 93.88 107 GLN A N 1
ATOM 799 C CA . GLN A 1 107 ? -0.610 -12.834 2.138 1.00 93.88 107 GLN A CA 1
ATOM 800 C C . GLN A 1 107 ? -1.321 -14.171 1.918 1.00 93.88 107 GLN A C 1
ATOM 802 O O . GLN A 1 107 ? -0.690 -15.116 1.448 1.00 93.88 107 GLN A O 1
ATOM 807 N N . HIS A 1 108 ? -2.618 -14.247 2.221 1.00 94.38 108 HIS A N 1
ATOM 808 C CA . HIS A 1 108 ? -3.391 -15.487 2.125 1.00 94.38 108 HIS A CA 1
ATOM 809 C C . HIS A 1 108 ? -3.976 -15.735 0.727 1.00 94.38 108 HIS A C 1
ATOM 811 O O . HIS A 1 108 ? -4.315 -16.872 0.406 1.00 94.38 108 HIS A O 1
ATOM 817 N N . ARG A 1 109 ? -4.098 -14.697 -0.111 1.00 95.06 109 ARG A N 1
ATOM 818 C CA . ARG A 1 109 ? -4.776 -14.757 -1.418 1.00 95.06 109 ARG A CA 1
ATOM 819 C C . ARG A 1 109 ? -3.915 -14.254 -2.575 1.00 95.06 109 ARG A C 1
ATOM 821 O O . ARG A 1 109 ? -4.433 -13.636 -3.503 1.00 95.06 109 ARG A O 1
ATOM 828 N N . ARG A 1 110 ? -2.611 -14.547 -2.545 1.00 95.44 110 ARG A N 1
ATOM 829 C CA . ARG A 1 110 ? -1.657 -14.136 -3.593 1.00 95.44 110 ARG A CA 1
ATOM 830 C C . ARG A 1 110 ? -2.115 -14.535 -4.995 1.00 95.44 110 ARG A C 1
ATOM 832 O O . ARG A 1 110 ? -2.202 -13.676 -5.859 1.00 95.44 110 ARG A O 1
ATOM 839 N N . ASP A 1 111 ? -2.550 -15.781 -5.178 1.00 96.94 111 ASP A N 1
ATOM 840 C CA . ASP A 1 111 ? -3.011 -16.269 -6.487 1.00 96.94 111 ASP A CA 1
ATOM 841 C C . ASP A 1 111 ? -4.230 -15.491 -7.024 1.00 96.94 111 ASP A C 1
ATOM 843 O O . ASP A 1 111 ? -4.371 -15.276 -8.231 1.00 96.94 111 ASP A O 1
ATOM 847 N N . GLN A 1 112 ? -5.123 -15.049 -6.127 1.00 95.75 112 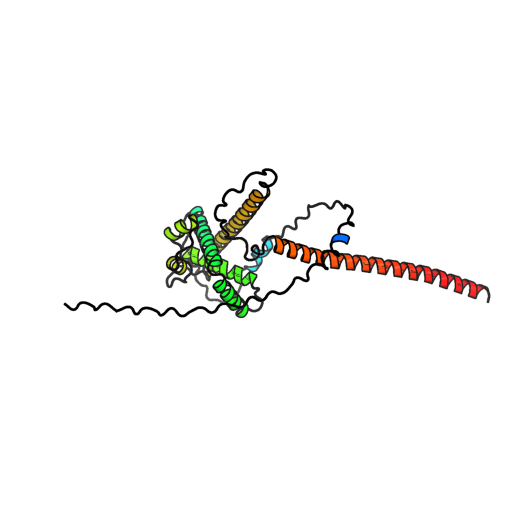GLN A N 1
ATOM 848 C CA . GLN A 1 112 ? -6.281 -14.231 -6.503 1.00 95.75 112 GLN A CA 1
ATOM 849 C C . GLN A 1 112 ? -5.859 -12.803 -6.850 1.00 95.75 112 GLN A C 1
ATOM 851 O O . GLN A 1 112 ? -6.387 -12.244 -7.808 1.00 95.75 112 GLN A O 1
ATOM 856 N N . LEU A 1 113 ? -4.901 -12.230 -6.112 1.00 96.62 113 LEU A N 1
ATOM 857 C CA . LEU A 1 113 ? -4.331 -10.922 -6.431 1.00 96.62 113 LEU A CA 1
ATOM 858 C C . LEU A 1 113 ? -3.648 -10.948 -7.803 1.00 96.62 113 LEU A C 1
ATOM 860 O O . LEU A 1 113 ? -3.975 -10.114 -8.636 1.00 96.62 113 LEU A O 1
ATOM 864 N N . ASP A 1 114 ? -2.792 -11.933 -8.079 1.00 96.94 114 ASP A N 1
ATOM 865 C CA . ASP A 1 114 ? -2.091 -12.058 -9.366 1.00 96.94 114 ASP A CA 1
ATOM 866 C C . ASP A 1 114 ? -3.065 -12.198 -10.544 1.00 96.94 114 ASP A C 1
ATOM 868 O O . ASP A 1 114 ? -2.834 -11.670 -11.633 1.00 96.94 114 ASP A O 1
ATOM 872 N N . SER A 1 115 ? -4.173 -12.913 -10.332 1.00 98.12 115 SER A N 1
ATOM 873 C CA . SER A 1 115 ? -5.235 -13.046 -11.335 1.00 98.12 115 SER A CA 1
ATOM 874 C C . SER A 1 115 ? -5.940 -11.711 -11.584 1.00 98.12 115 SER A C 1
ATOM 876 O O . SER A 1 115 ? -6.156 -11.341 -12.736 1.00 98.12 115 SER A O 1
ATOM 878 N N . LEU A 1 116 ? -6.242 -10.966 -10.517 1.00 97.31 116 LEU A N 1
ATOM 879 C CA . LEU A 1 116 ? -6.884 -9.656 -10.606 1.00 97.31 116 LEU A CA 1
ATOM 880 C C . LEU A 1 116 ? -5.963 -8.606 -11.240 1.00 97.31 116 LEU A C 1
ATOM 882 O O . LEU A 1 116 ? -6.422 -7.799 -12.039 1.00 97.31 116 LEU A O 1
ATOM 886 N N . VAL A 1 117 ? -4.663 -8.638 -10.938 1.00 97.31 117 VAL A N 1
ATOM 887 C CA . VAL A 1 117 ? -3.660 -7.759 -11.558 1.00 97.31 117 VAL A CA 1
ATOM 888 C C . VAL A 1 117 ? -3.654 -7.953 -13.068 1.00 97.31 117 VAL A C 1
ATOM 890 O O . VAL A 1 117 ? -3.789 -6.974 -13.793 1.00 97.31 117 VAL A O 1
ATOM 893 N N . LYS A 1 118 ? -3.609 -9.205 -13.542 1.00 97.94 118 LYS A N 1
ATOM 894 C CA . LYS A 1 118 ? -3.672 -9.525 -14.979 1.00 97.94 118 LYS A CA 1
ATOM 895 C C . LYS A 1 118 ? -4.963 -9.050 -15.634 1.00 97.94 118 LYS A C 1
ATOM 897 O O . LYS A 1 118 ? -4.933 -8.589 -16.768 1.00 97.94 118 LYS A O 1
ATOM 902 N N . GLU A 1 119 ? -6.096 -9.183 -14.947 1.00 98.06 119 GLU A N 1
ATOM 903 C CA . GLU A 1 119 ? -7.380 -8.688 -15.449 1.00 98.06 119 GLU A CA 1
ATOM 904 C C . GLU A 1 119 ? -7.364 -7.159 -15.590 1.00 98.06 119 GLU A C 1
ATOM 906 O O . GLU A 1 119 ? -7.723 -6.621 -16.638 1.00 98.06 119 GLU A O 1
ATOM 911 N N . VAL A 1 120 ? -6.882 -6.456 -14.563 1.00 96.00 120 VAL A N 1
ATOM 912 C CA . VAL A 1 120 ? -6.814 -4.993 -14.547 1.00 96.00 120 VAL A CA 1
ATOM 913 C C . VAL A 1 120 ? -5.844 -4.472 -15.612 1.00 96.00 120 VAL A C 1
ATOM 915 O O . VAL A 1 120 ? -6.229 -3.578 -16.367 1.00 96.00 120 VAL A O 1
ATOM 918 N N . THR A 1 121 ? -4.643 -5.044 -15.740 1.00 96.69 121 THR A N 1
ATOM 919 C CA . THR A 1 121 ? -3.659 -4.631 -16.759 1.00 96.69 121 THR A CA 1
ATOM 920 C C . THR A 1 121 ? -4.092 -4.998 -18.177 1.00 96.69 121 THR A C 1
ATOM 922 O O . THR A 1 121 ? -3.851 -4.227 -19.101 1.00 96.69 121 THR A O 1
ATOM 925 N N . ALA A 1 122 ? -4.818 -6.104 -18.373 1.00 97.62 122 ALA A N 1
ATOM 926 C CA . ALA A 1 122 ? -5.415 -6.425 -19.671 1.00 97.62 122 ALA A CA 1
ATOM 927 C C . ALA A 1 122 ? -6.559 -5.469 -20.053 1.00 97.62 122 ALA A C 1
ATOM 929 O O . ALA A 1 122 ? -6.770 -5.201 -21.234 1.00 97.62 122 ALA A O 1
ATOM 930 N N . SER A 1 123 ? -7.305 -4.957 -19.068 1.00 97.25 123 SER A N 1
ATOM 931 C CA . SER A 1 123 ? -8.427 -4.037 -19.301 1.00 97.25 123 SER A CA 1
ATOM 932 C C . SER A 1 123 ? -8.011 -2.574 -19.510 1.00 97.25 123 SER A C 1
ATOM 934 O O . SER A 1 123 ? -8.807 -1.781 -20.015 1.00 97.25 123 SER A O 1
ATOM 936 N N . ARG A 1 124 ? -6.789 -2.198 -19.110 1.00 94.94 124 ARG A N 1
ATOM 937 C CA . ARG A 1 124 ? -6.273 -0.823 -19.155 1.00 94.94 124 ARG A CA 1
ATOM 938 C C . ARG A 1 124 ? -4.916 -0.794 -19.847 1.00 94.94 124 ARG A C 1
ATOM 940 O O . ARG A 1 124 ? -3.901 -1.139 -19.249 1.00 94.94 124 ARG A O 1
ATOM 947 N N . GLU A 1 125 ? -4.902 -0.352 -21.101 1.00 95.38 125 GLU A N 1
ATOM 948 C CA . GLU A 1 125 ? -3.663 -0.225 -21.872 1.00 95.38 125 GLU A CA 1
ATOM 949 C C . GLU A 1 125 ? -2.662 0.707 -21.168 1.00 95.38 125 GLU A C 1
ATOM 951 O O . GLU A 1 125 ? -3.009 1.804 -20.732 1.00 95.38 125 GLU A O 1
ATOM 956 N N . GLY A 1 126 ? -1.407 0.259 -21.059 1.00 94.00 126 GLY A N 1
ATOM 957 C CA . GLY A 1 126 ? -0.305 1.043 -20.492 1.00 94.00 126 GLY A CA 1
ATOM 958 C C . GLY A 1 126 ? -0.162 0.998 -18.967 1.00 94.00 126 GLY A C 1
ATOM 959 O O . GLY A 1 126 ? 0.786 1.585 -18.452 1.00 94.00 126 GLY A O 1
ATOM 960 N N . LEU A 1 127 ? -1.042 0.298 -18.243 1.00 95.19 127 LEU A N 1
ATOM 961 C CA . LEU A 1 127 ? -0.916 0.139 -16.793 1.00 95.19 127 LEU A CA 1
ATOM 962 C C . LEU A 1 127 ? 0.111 -0.951 -16.448 1.00 95.19 127 LEU A C 1
ATOM 964 O O . LEU A 1 127 ? 0.012 -2.074 -16.945 1.00 95.19 127 LEU A O 1
ATOM 968 N N . THR A 1 128 ? 1.078 -0.643 -15.582 1.00 96.06 128 THR A N 1
ATOM 969 C CA . THR A 1 128 ? 2.049 -1.643 -15.107 1.00 96.06 128 THR A CA 1
ATOM 970 C C . THR A 1 128 ? 1.451 -2.542 -14.021 1.00 96.06 128 THR A C 1
ATOM 972 O O . THR A 1 128 ? 0.511 -2.152 -13.324 1.00 96.06 128 THR A O 1
ATOM 975 N N . ASP A 1 129 ? 2.021 -3.738 -13.833 1.00 94.25 129 ASP A N 1
ATOM 976 C CA . ASP A 1 129 ? 1.597 -4.666 -12.774 1.00 94.25 129 ASP A CA 1
ATOM 977 C C . ASP A 1 129 ? 1.683 -4.010 -11.382 1.00 94.25 129 ASP A C 1
ATOM 979 O O . ASP A 1 129 ? 0.747 -4.120 -10.591 1.00 94.25 129 ASP A O 1
ATOM 983 N N . ASP A 1 130 ? 2.744 -3.243 -11.108 1.00 92.44 130 ASP A N 1
ATOM 984 C CA . ASP A 1 130 ? 2.918 -2.532 -9.833 1.00 92.44 130 ASP A CA 1
ATOM 985 C C . ASP A 1 130 ? 1.845 -1.451 -9.615 1.00 92.44 130 ASP A C 1
ATOM 987 O O . ASP A 1 130 ? 1.281 -1.332 -8.524 1.00 92.44 130 ASP A O 1
ATOM 991 N N . GLN A 1 131 ? 1.504 -0.685 -10.658 1.00 91.81 131 GLN A N 1
ATOM 992 C CA . GLN A 1 131 ? 0.426 0.307 -10.590 1.00 91.81 131 GLN A CA 1
ATOM 993 C C . GLN A 1 131 ? -0.940 -0.356 -10.364 1.00 91.81 131 GLN A C 1
ATOM 995 O O . GLN A 1 131 ? -1.763 0.160 -9.599 1.00 91.81 131 GLN A O 1
ATOM 1000 N N . ALA A 1 132 ? -1.183 -1.508 -10.995 1.00 94.69 132 ALA A N 1
ATOM 1001 C CA . ALA A 1 132 ? -2.402 -2.285 -10.804 1.00 94.69 132 ALA A CA 1
ATOM 1002 C C . ALA A 1 132 ? -2.501 -2.842 -9.378 1.00 94.69 132 ALA A C 1
ATOM 1004 O O . ALA A 1 132 ? -3.542 -2.679 -8.740 1.00 94.69 132 ALA A O 1
ATOM 1005 N N . ILE A 1 133 ? -1.418 -3.423 -8.848 1.00 95.50 133 ILE A N 1
ATOM 1006 C CA . ILE A 1 133 ? -1.339 -3.884 -7.456 1.00 95.50 133 ILE A CA 1
ATOM 1007 C C . ILE A 1 133 ? -1.678 -2.730 -6.512 1.00 95.50 133 ILE A C 1
ATOM 1009 O O . ILE A 1 133 ? -2.600 -2.858 -5.708 1.00 95.50 133 ILE A O 1
ATOM 1013 N N . ASN A 1 134 ? -1.001 -1.587 -6.642 1.00 93.94 134 ASN A N 1
ATOM 1014 C CA . ASN A 1 134 ? -1.238 -0.431 -5.778 1.00 93.94 134 ASN A CA 1
ATOM 1015 C C . ASN A 1 134 ? -2.699 0.034 -5.845 1.00 93.94 134 ASN A C 1
ATOM 1017 O O . ASN A 1 134 ? -3.338 0.213 -4.809 1.00 93.94 134 ASN A O 1
ATOM 1021 N N . SER A 1 135 ? -3.268 0.127 -7.048 1.00 94.94 135 SER A N 1
ATOM 1022 C CA . SER A 1 135 ? -4.675 0.503 -7.243 1.00 94.94 135 SER A CA 1
ATOM 1023 C C . SER A 1 135 ? -5.641 -0.466 -6.547 1.00 94.94 135 SER A C 1
ATOM 1025 O O . SER A 1 135 ? -6.596 -0.038 -5.894 1.00 94.94 135 SER A O 1
ATOM 1027 N N . ILE A 1 136 ? -5.382 -1.774 -6.637 1.00 96.25 136 ILE A N 1
ATOM 1028 C CA . ILE A 1 136 ? -6.184 -2.816 -5.982 1.00 96.25 136 ILE A CA 1
ATOM 1029 C C . ILE A 1 136 ? -6.084 -2.698 -4.457 1.00 96.25 136 ILE A C 1
ATOM 1031 O O . ILE A 1 136 ? -7.108 -2.728 -3.772 1.00 96.25 136 ILE A O 1
ATOM 1035 N N . LEU A 1 137 ? -4.875 -2.530 -3.914 1.00 96.62 137 LEU A N 1
ATOM 1036 C CA . LEU A 1 137 ? -4.649 -2.427 -2.468 1.00 96.62 137 LEU A CA 1
ATOM 1037 C C . LEU A 1 137 ? -5.324 -1.194 -1.865 1.00 96.62 137 LEU A C 1
ATOM 1039 O O . LEU A 1 137 ? -5.951 -1.293 -0.804 1.00 96.62 137 LEU A O 1
ATOM 1043 N N . LEU A 1 138 ? -5.238 -0.052 -2.550 1.00 96.12 138 LEU A N 1
ATOM 1044 C CA . LEU A 1 138 ? -5.917 1.179 -2.155 1.00 96.12 138 LEU A CA 1
ATOM 1045 C C . LEU A 1 138 ? -7.439 0.988 -2.169 1.00 96.12 138 LEU A C 1
ATOM 1047 O O . LEU A 1 138 ? -8.112 1.300 -1.185 1.00 96.12 138 LEU A O 1
ATOM 1051 N N . SER A 1 139 ? -7.978 0.383 -3.234 1.00 96.44 139 SER A N 1
ATOM 1052 C CA . SER A 1 139 ? -9.412 0.099 -3.341 1.00 96.44 139 SER A CA 1
ATOM 1053 C C . SER A 1 139 ? -9.907 -0.860 -2.254 1.00 96.44 139 SER A C 1
ATOM 1055 O O . SER A 1 139 ? -10.979 -0.644 -1.689 1.00 96.44 139 SER A O 1
ATOM 1057 N N . TRP A 1 140 ? -9.157 -1.922 -1.948 1.00 97.56 140 TRP A N 1
ATOM 1058 C CA . TRP A 1 140 ? -9.511 -2.872 -0.890 1.00 97.56 140 TRP A CA 1
ATOM 1059 C C . TRP A 1 140 ? -9.456 -2.233 0.491 1.00 97.56 140 TRP A C 1
ATOM 1061 O O . TRP A 1 140 ? -10.370 -2.433 1.290 1.00 97.56 140 TRP A O 1
ATOM 1071 N N . THR A 1 141 ? -8.432 -1.424 0.758 1.00 98.00 141 THR A N 1
ATOM 1072 C CA . THR A 1 141 ? -8.294 -0.739 2.047 1.00 98.00 141 THR A CA 1
ATOM 1073 C C . THR A 1 141 ? -9.431 0.252 2.262 1.00 98.00 141 THR A C 1
ATOM 1075 O O . THR A 1 141 ? -10.021 0.270 3.341 1.00 98.00 141 THR A O 1
ATOM 1078 N N . MET A 1 142 ? -9.815 1.001 1.225 1.00 97.69 142 MET A N 1
ATOM 1079 C CA . MET A 1 142 ? -10.936 1.935 1.311 1.00 97.69 142 MET A CA 1
ATOM 1080 C C . MET A 1 142 ? -12.286 1.216 1.456 1.00 97.69 142 MET A C 1
ATOM 1082 O O . MET A 1 142 ? -13.120 1.626 2.261 1.00 97.69 142 MET A O 1
ATOM 1086 N N . SER A 1 143 ? -12.488 0.095 0.752 1.00 97.19 143 SER A N 1
ATOM 1087 C CA . SER A 1 143 ? -13.687 -0.736 0.938 1.00 97.19 143 SER A CA 1
ATOM 1088 C C . SER A 1 143 ? -13.778 -1.269 2.369 1.00 97.19 143 SER A C 1
ATOM 1090 O O . SER A 1 143 ? -14.831 -1.159 2.995 1.00 97.19 143 SER A O 1
ATOM 1092 N N . CYS A 1 144 ? -12.671 -1.785 2.914 1.00 98.00 144 CYS A N 1
ATOM 1093 C CA . CYS A 1 144 ? -12.612 -2.189 4.314 1.00 98.00 144 CYS A CA 1
ATOM 1094 C C . CYS A 1 144 ? -12.944 -1.010 5.228 1.00 98.00 144 CYS A C 1
ATOM 1096 O O . CYS A 1 144 ? -13.739 -1.171 6.148 1.00 98.00 144 CYS A O 1
ATOM 1098 N N . TYR A 1 145 ? -12.386 0.180 4.976 1.00 98.00 145 TYR A N 1
ATOM 1099 C CA . TYR A 1 145 ? -12.608 1.352 5.821 1.00 98.00 145 TYR A CA 1
ATOM 1100 C C . TYR A 1 145 ? -14.095 1.690 5.930 1.00 98.00 145 TYR A C 1
ATOM 1102 O O . TYR A 1 145 ? -14.588 1.912 7.034 1.00 98.00 145 TYR A O 1
ATOM 1110 N N . MET A 1 146 ? -14.832 1.621 4.821 1.00 96.62 146 MET A N 1
ATOM 1111 C CA . MET A 1 146 ? -16.281 1.848 4.784 1.00 96.62 146 MET A CA 1
ATOM 1112 C C . MET A 1 146 ? -17.085 0.734 5.476 1.00 96.62 146 MET A C 1
ATOM 1114 O O . MET A 1 146 ? -18.148 0.998 6.039 1.00 96.62 146 MET A O 1
ATOM 1118 N N . ASN A 1 147 ? -16.568 -0.496 5.501 1.00 97.00 147 ASN A N 1
ATOM 1119 C CA . ASN A 1 147 ? -17.304 -1.674 5.966 1.00 97.00 147 ASN A CA 1
ATOM 1120 C C . ASN A 1 147 ? -16.948 -2.147 7.387 1.00 97.00 147 ASN A C 1
ATOM 1122 O O . ASN A 1 147 ? -17.763 -2.825 8.007 1.00 97.00 147 ASN A O 1
ATOM 1126 N N . ILE A 1 148 ? -15.769 -1.803 7.913 1.00 97.44 148 ILE A N 1
ATOM 1127 C CA . ILE A 1 148 ? -15.259 -2.336 9.183 1.00 97.44 148 ILE A CA 1
ATOM 1128 C C . ILE A 1 148 ? -16.075 -1.860 10.389 1.00 97.44 148 ILE A C 1
ATOM 1130 O O . ILE A 1 148 ? -16.387 -0.678 10.543 1.00 97.44 148 ILE A O 1
ATOM 1134 N N . ASP A 1 149 ? -16.390 -2.794 11.279 1.00 96.25 149 ASP A N 1
ATOM 1135 C CA . ASP A 1 149 ? -17.050 -2.537 12.551 1.00 96.25 149 ASP A CA 1
ATOM 1136 C C . ASP A 1 149 ? -16.047 -2.579 13.724 1.00 96.25 149 ASP A C 1
ATOM 1138 O O . ASP A 1 149 ? -14.846 -2.830 13.568 1.00 96.25 149 ASP A O 1
ATOM 1142 N N . ALA A 1 150 ? -16.533 -2.343 14.945 1.00 95.44 150 ALA A N 1
ATOM 1143 C CA . ALA A 1 150 ? -15.686 -2.394 16.137 1.00 95.44 150 ALA A CA 1
ATOM 1144 C C . ALA A 1 150 ? -15.091 -3.795 16.391 1.00 95.44 150 ALA A C 1
ATOM 1146 O O . ALA A 1 150 ? -14.037 -3.907 17.024 1.00 95.44 150 ALA A O 1
ATOM 1147 N N . THR A 1 151 ? -15.750 -4.860 15.923 1.00 93.94 151 THR A N 1
ATOM 1148 C CA . THR A 1 151 ? -15.271 -6.244 16.042 1.00 93.94 151 THR A CA 1
ATOM 1149 C C . THR A 1 151 ? -14.078 -6.476 15.121 1.00 93.94 151 THR A C 1
ATOM 1151 O O . THR A 1 151 ? -13.008 -6.859 15.599 1.00 93.94 151 THR A O 1
ATOM 1154 N N . GLY A 1 152 ? -14.208 -6.134 13.838 1.00 93.94 152 GLY A N 1
ATOM 1155 C CA . GLY A 1 152 ? -13.140 -6.227 12.848 1.00 93.94 152 GLY A CA 1
ATOM 1156 C C . GLY A 1 152 ? -11.920 -5.387 13.223 1.00 93.94 152 GLY A C 1
ATOM 1157 O O . GLY A 1 152 ? -10.787 -5.836 13.039 1.00 93.94 152 GLY A O 1
ATOM 1158 N N . MET A 1 153 ? -12.122 -4.215 13.839 1.00 96.81 153 MET A N 1
ATOM 1159 C CA . MET A 1 153 ? -11.018 -3.408 14.375 1.00 96.81 153 MET A CA 1
ATOM 1160 C C . MET A 1 153 ? -10.239 -4.135 15.479 1.00 96.81 153 MET A C 1
ATOM 1162 O O . MET A 1 153 ? -9.008 -4.124 15.474 1.00 96.81 153 MET A O 1
ATOM 1166 N N . LYS A 1 154 ? -10.930 -4.786 16.424 1.00 95.00 154 LYS A N 1
ATOM 1167 C CA . LYS A 1 154 ? -10.272 -5.541 17.504 1.00 95.00 154 LYS A CA 1
ATOM 1168 C C . LYS A 1 154 ? -9.470 -6.718 16.957 1.00 95.00 154 LYS A C 1
ATOM 1170 O O . LYS A 1 154 ? -8.369 -6.971 17.440 1.00 95.00 154 LYS A O 1
ATOM 1175 N N . GLU A 1 155 ? -9.991 -7.418 15.953 1.00 93.06 155 GLU A N 1
ATOM 1176 C CA . GLU A 1 155 ? -9.280 -8.537 15.325 1.00 93.06 155 GLU A CA 1
ATOM 1177 C C . GLU A 1 155 ? -7.997 -8.094 14.613 1.00 93.06 155 GLU A C 1
ATOM 1179 O O . GLU A 1 155 ? -6.967 -8.756 14.764 1.00 93.06 155 GLU A O 1
ATOM 1184 N N . ALA A 1 156 ? -8.026 -6.942 13.930 1.00 93.38 156 ALA A N 1
ATOM 1185 C CA . ALA A 1 156 ? -6.843 -6.362 13.293 1.00 93.38 156 ALA A CA 1
ATOM 1186 C C . ALA A 1 156 ? -5.738 -6.044 14.309 1.00 93.38 156 ALA A C 1
ATOM 1188 O O . ALA A 1 156 ? -4.576 -6.379 14.090 1.00 93.38 156 ALA A O 1
ATOM 1189 N N . ILE A 1 157 ? -6.100 -5.436 15.445 1.00 91.62 157 ILE A N 1
ATOM 1190 C CA . ILE A 1 157 ? -5.153 -5.076 16.514 1.00 91.62 157 ILE A CA 1
ATOM 1191 C C . ILE A 1 157 ? -4.479 -6.322 17.103 1.00 91.62 157 ILE A C 1
ATOM 1193 O O . ILE A 1 157 ? -3.308 -6.283 17.471 1.00 91.62 157 ILE A O 1
ATOM 1197 N N . LEU A 1 158 ? -5.200 -7.444 17.167 1.00 91.94 158 LEU A N 1
ATOM 1198 C CA . LEU A 1 158 ? -4.653 -8.724 17.620 1.00 91.94 158 LEU A CA 1
ATOM 1199 C C . LEU A 1 158 ? -3.767 -9.413 16.568 1.00 91.94 158 LEU A C 1
ATOM 1201 O O . LEU A 1 158 ? -3.229 -10.483 16.856 1.00 91.94 158 LEU A O 1
ATOM 1205 N N . GLY A 1 159 ? -3.642 -8.851 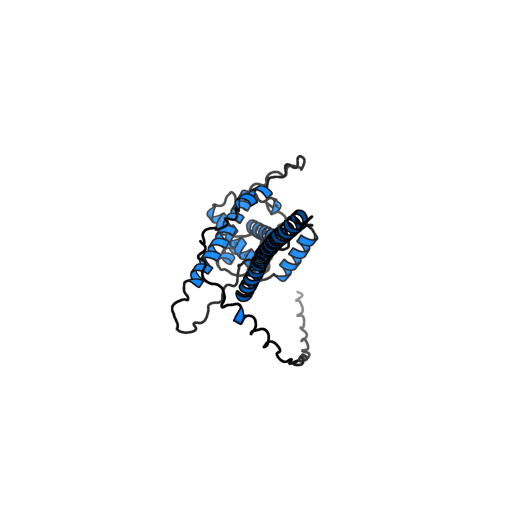15.361 1.00 87.38 159 GLY A N 1
ATOM 1206 C CA . GLY A 1 159 ? -2.883 -9.439 14.257 1.00 87.38 159 GLY A CA 1
ATOM 1207 C C . GLY A 1 159 ? -3.458 -10.770 13.769 1.00 87.38 159 GLY A C 1
ATOM 1208 O O . GLY A 1 159 ? -2.728 -11.591 13.216 1.00 87.38 159 GLY A O 1
ATOM 1209 N N . ARG A 1 160 ? -4.749 -11.030 14.015 1.00 88.50 160 ARG A N 1
ATOM 1210 C CA . ARG A 1 160 ? -5.403 -12.265 13.571 1.00 88.50 160 ARG A CA 1
ATOM 1211 C C . ARG A 1 160 ? -5.845 -12.115 12.122 1.00 88.50 160 ARG A C 1
ATOM 1213 O O . ARG A 1 160 ? -6.347 -11.066 11.727 1.00 88.50 160 ARG A O 1
ATOM 1220 N N . ALA A 1 161 ? -5.674 -13.179 11.341 1.00 89.75 161 ALA A N 1
ATOM 1221 C CA . ALA A 1 161 ? -6.272 -13.239 10.017 1.00 89.75 161 ALA A CA 1
ATOM 1222 C C . ALA A 1 161 ? -7.808 -13.208 10.161 1.00 89.75 161 ALA A C 1
ATOM 1224 O O . ALA A 1 161 ? -8.334 -13.937 11.010 1.00 89.75 161 ALA A O 1
ATOM 1225 N N . PRO A 1 162 ? -8.516 -12.382 9.371 1.00 91.44 162 PRO A N 1
ATOM 1226 C CA . PRO A 1 162 ? -9.972 -12.342 9.409 1.00 91.44 162 PRO A CA 1
ATOM 1227 C C . PRO A 1 162 ? -10.545 -13.696 8.973 1.00 91.44 162 PRO A C 1
ATOM 1229 O O . PRO A 1 162 ? -9.959 -14.394 8.139 1.00 91.44 162 PRO A O 1
ATOM 1232 N N . THR A 1 163 ? -11.700 -14.077 9.521 1.00 95.38 163 THR A N 1
ATOM 1233 C CA . THR A 1 163 ? -12.443 -15.241 9.012 1.00 95.38 163 THR A CA 1
ATOM 1234 C C . THR A 1 163 ? -12.900 -14.990 7.574 1.00 95.38 163 THR A C 1
ATOM 1236 O O . THR A 1 163 ? -12.975 -13.845 7.133 1.00 95.38 163 THR A O 1
ATOM 1239 N N . ALA A 1 164 ? -13.234 -16.044 6.825 1.00 95.75 164 ALA A N 1
ATOM 1240 C CA . ALA A 1 164 ? -13.710 -15.883 5.449 1.00 95.75 164 ALA A CA 1
ATOM 1241 C C . ALA A 1 164 ? -14.999 -15.042 5.380 1.00 95.75 164 ALA A C 1
ATOM 1243 O O . ALA A 1 164 ? -15.187 -14.276 4.434 1.00 95.75 164 ALA A O 1
ATOM 1244 N N . GLU A 1 165 ? -15.864 -15.159 6.391 1.00 96.44 165 GLU A N 1
ATOM 1245 C CA . GLU A 1 165 ? -17.096 -14.383 6.524 1.00 96.44 165 GLU A CA 1
ATOM 1246 C C . GLU A 1 165 ? -16.799 -12.903 6.774 1.00 96.44 165 GLU A C 1
ATOM 1248 O O . GLU A 1 165 ? -17.329 -12.057 6.054 1.00 96.44 165 GLU A O 1
ATOM 1253 N N . LEU A 1 166 ? -15.913 -12.597 7.733 1.00 96.38 166 LEU A N 1
ATOM 1254 C CA . LEU A 1 166 ? -15.503 -11.222 8.019 1.00 96.38 166 LEU A CA 1
ATOM 1255 C C . LEU A 1 166 ? -14.787 -10.615 6.812 1.00 96.38 166 LEU A C 1
ATOM 1257 O O . LEU A 1 166 ? -15.059 -9.487 6.428 1.00 96.38 166 LEU A O 1
ATOM 1261 N N . GLU A 1 167 ? -13.905 -11.368 6.162 1.00 96.25 167 GLU A N 1
ATOM 1262 C CA . GLU A 1 167 ? -13.216 -10.917 4.959 1.00 96.25 167 GLU A CA 1
ATOM 1263 C C . GLU A 1 167 ? -14.216 -10.574 3.840 1.00 96.25 167 GLU A C 1
ATOM 1265 O O . GLU A 1 167 ? -14.104 -9.536 3.186 1.00 96.25 167 GLU A O 1
ATOM 1270 N N . ASN A 1 168 ? -15.229 -11.413 3.622 1.00 96.81 168 ASN A N 1
ATOM 1271 C CA . ASN A 1 168 ? -16.268 -11.104 2.649 1.00 96.81 168 ASN A CA 1
ATOM 1272 C C . ASN A 1 168 ? -17.057 -9.845 3.046 1.00 96.81 168 ASN A C 1
ATOM 1274 O O . ASN A 1 168 ? -17.326 -9.009 2.189 1.00 96.81 168 ASN A O 1
ATOM 1278 N N . GLU A 1 169 ? -17.386 -9.662 4.324 1.00 96.56 169 GLU A N 1
ATOM 1279 C CA . GLU A 1 169 ? -18.063 -8.452 4.807 1.00 96.56 169 GLU A CA 1
ATOM 1280 C C . GLU A 1 169 ? -17.217 -7.182 4.610 1.00 96.56 169 GLU A C 1
ATOM 1282 O O . GLU A 1 169 ? -17.730 -6.168 4.140 1.00 96.56 169 GLU A O 1
ATOM 1287 N N . LEU A 1 170 ? -15.914 -7.244 4.897 1.00 96.81 170 LEU A N 1
ATOM 1288 C CA . LEU A 1 170 ? -15.005 -6.102 4.793 1.00 96.81 170 LEU A CA 1
ATOM 1289 C C . LEU A 1 170 ? -14.771 -5.662 3.343 1.00 96.81 170 LEU A C 1
ATOM 1291 O O . LEU A 1 170 ? -14.748 -4.466 3.057 1.00 96.81 170 LEU A O 1
ATOM 1295 N N . PHE A 1 171 ? -14.610 -6.604 2.415 1.00 97.06 171 PHE A N 1
ATOM 1296 C CA . PHE A 1 171 ? -14.146 -6.297 1.056 1.00 97.06 171 PHE A CA 1
ATOM 1297 C C . PHE A 1 171 ? -15.220 -6.437 -0.032 1.00 97.06 171 PHE A C 1
ATOM 1299 O O . PHE A 1 171 ? -14.933 -6.167 -1.199 1.00 97.06 171 PHE A O 1
ATOM 1306 N N . SER A 1 172 ? -16.439 -6.872 0.303 1.00 94.81 172 SER A N 1
ATOM 1307 C CA . SER A 1 172 ? -17.537 -6.895 -0.668 1.00 94.81 172 SER A CA 1
ATOM 1308 C C . SER A 1 172 ? -18.181 -5.510 -0.823 1.00 94.81 172 SER A C 1
ATOM 1310 O O . SER A 1 172 ? -18.322 -4.764 0.153 1.00 94.81 172 SER A O 1
ATOM 1312 N N . PRO A 1 173 ? -18.619 -5.143 -2.041 1.00 91.94 173 PRO A N 1
ATOM 1313 C CA . PRO A 1 173 ? -19.458 -3.969 -2.227 1.00 91.94 173 PRO A CA 1
ATOM 1314 C C . PRO A 1 173 ? -20.777 -4.138 -1.461 1.00 91.94 173 PRO A C 1
ATOM 1316 O O . PRO A 1 173 ? -21.532 -5.078 -1.716 1.00 91.94 173 PRO A O 1
ATOM 1319 N N . ARG A 1 174 ? -21.095 -3.217 -0.545 1.00 90.56 174 ARG A N 1
ATOM 1320 C CA . ARG A 1 174 ? -22.397 -3.217 0.135 1.00 90.56 174 ARG A CA 1
ATOM 1321 C C . ARG A 1 174 ? -23.448 -2.545 -0.738 1.00 90.56 174 ARG A C 1
ATOM 1323 O O . ARG A 1 174 ? -23.412 -1.336 -0.969 1.00 90.56 174 ARG A O 1
ATOM 1330 N N . SER A 1 175 ? -24.438 -3.318 -1.170 1.00 86.19 175 SER A N 1
ATOM 1331 C CA . SER A 1 175 ? -25.663 -2.771 -1.750 1.00 86.19 175 SER A CA 1
ATOM 1332 C C . SER A 1 175 ? -26.414 -1.972 -0.679 1.00 86.19 175 SER A C 1
ATOM 1334 O O . SER A 1 175 ? -26.906 -2.554 0.286 1.00 86.19 175 SER A O 1
ATOM 1336 N N . GLY A 1 176 ? -26.480 -0.649 -0.836 1.00 86.81 176 GLY A N 1
ATOM 1337 C CA . GLY A 1 176 ? -27.122 0.258 0.126 1.00 86.81 176 GLY A CA 1
ATOM 1338 C C . GLY A 1 176 ? -26.174 0.919 1.133 1.00 86.81 176 GLY A C 1
ATOM 1339 O O . GLY A 1 176 ? -26.653 1.549 2.073 1.00 86.81 176 GLY A O 1
ATOM 1340 N N . GLY A 1 177 ? -24.852 0.795 0.957 1.00 85.12 177 GLY A N 1
ATOM 1341 C CA . GLY A 1 177 ? -23.891 1.622 1.693 1.00 85.12 177 GLY A CA 1
ATOM 1342 C C . GLY A 1 177 ? -24.060 3.112 1.372 1.00 85.12 177 GLY A C 1
ATOM 1343 O O . GLY A 1 177 ? -24.471 3.465 0.267 1.00 85.12 177 GLY A O 1
ATOM 1344 N N . GLN A 1 178 ? -23.742 3.983 2.337 1.00 85.69 178 GLN A N 1
ATOM 1345 C CA . GLN A 1 178 ? -23.845 5.441 2.170 1.00 85.69 178 GLN A CA 1
ATOM 1346 C C . GLN A 1 178 ? -22.880 5.988 1.109 1.00 85.69 178 GLN A C 1
ATOM 1348 O O . GLN A 1 178 ? -23.193 6.980 0.460 1.00 85.69 178 GLN A O 1
ATOM 1353 N N . GLN A 1 179 ? -21.731 5.334 0.922 1.00 91.25 179 GLN A N 1
ATOM 1354 C CA . GLN A 1 179 ? -20.654 5.773 0.040 1.00 91.25 179 GLN A CA 1
ATOM 1355 C C . GLN A 1 179 ? -20.014 4.552 -0.634 1.00 91.25 179 GLN A C 1
ATOM 1357 O O . GLN A 1 179 ? -19.896 3.487 -0.025 1.00 91.25 179 GLN A O 1
ATOM 1362 N N . GLN A 1 180 ? -19.616 4.699 -1.898 1.00 93.56 180 GLN A N 1
ATOM 1363 C CA . GLN A 1 180 ? -18.758 3.733 -2.593 1.00 93.56 180 GLN A CA 1
ATOM 1364 C C . GLN A 1 180 ? -17.310 4.230 -2.632 1.00 93.56 180 GLN A C 1
ATOM 1366 O O . GLN A 1 180 ? -17.066 5.425 -2.519 1.00 93.56 180 GLN A O 1
ATOM 1371 N N . VAL A 1 181 ? -16.343 3.339 -2.879 1.00 94.00 181 VAL A N 1
ATOM 1372 C CA . VAL A 1 181 ? -14.907 3.692 -2.927 1.00 94.00 181 VAL A CA 1
ATOM 1373 C C . VAL A 1 181 ? -14.612 4.846 -3.893 1.00 94.00 181 VAL A C 1
ATOM 1375 O O . VAL A 1 181 ? -13.856 5.748 -3.556 1.00 94.00 181 VAL A O 1
ATOM 1378 N N . HIS A 1 182 ? -15.251 4.872 -5.067 1.00 92.19 182 HIS A N 1
ATOM 1379 C CA . HIS A 1 182 ? -15.072 5.949 -6.051 1.00 92.19 182 HIS A CA 1
ATOM 1380 C C . HIS A 1 182 ? -15.692 7.295 -5.624 1.00 92.19 182 HIS A C 1
ATOM 1382 O O . HIS A 1 182 ? -15.492 8.300 -6.296 1.00 92.19 182 HIS A O 1
ATOM 1388 N N . GLN A 1 183 ? -16.468 7.305 -4.539 1.00 93.62 183 GLN A N 1
ATOM 1389 C CA . GLN A 1 183 ? -17.107 8.484 -3.950 1.00 93.62 183 GLN A CA 1
ATOM 1390 C C . GLN A 1 183 ? -16.403 8.936 -2.664 1.00 93.62 183 GLN A C 1
ATOM 1392 O O . GLN A 1 183 ? -16.889 9.870 -2.029 1.00 93.62 183 GLN A O 1
ATOM 1397 N N . ALA A 1 184 ? -15.317 8.267 -2.254 1.00 93.69 184 ALA A N 1
ATOM 1398 C CA . ALA A 1 184 ? -14.534 8.641 -1.080 1.00 93.69 184 ALA A CA 1
ATOM 1399 C C . ALA A 1 184 ? -14.003 10.074 -1.217 1.00 93.69 184 ALA A C 1
ATOM 1401 O O . ALA A 1 184 ? -13.509 10.453 -2.285 1.00 93.69 184 ALA A O 1
ATOM 1402 N N . SER A 1 185 ? -14.096 10.874 -0.153 1.00 94.94 185 SER A N 1
ATOM 1403 C CA . SER A 1 185 ? -13.614 12.256 -0.199 1.00 94.94 185 SER A CA 1
ATOM 1404 C C . SER A 1 185 ? -12.093 12.338 -0.233 1.00 94.94 185 SER A C 1
ATOM 1406 O O . SER A 1 185 ? -11.372 11.425 0.175 1.00 94.94 185 SER A O 1
ATOM 1408 N N . GLN A 1 186 ? -11.586 13.503 -0.642 1.00 94.50 186 GLN A N 1
ATOM 1409 C CA . GLN A 1 186 ? -10.157 13.809 -0.594 1.00 94.50 186 GLN A CA 1
ATOM 1410 C C . GLN A 1 186 ? -9.574 13.634 0.818 1.00 94.50 186 GLN A C 1
ATOM 1412 O O . GLN A 1 186 ? -8.448 13.165 0.964 1.00 94.50 186 GLN A O 1
ATOM 1417 N N . ARG A 1 187 ? -10.352 13.932 1.869 1.00 95.69 187 ARG A N 1
ATOM 1418 C CA . ARG A 1 187 ? -9.924 13.750 3.263 1.00 95.69 187 ARG A CA 1
ATOM 1419 C C . ARG A 1 187 ? -9.677 12.279 3.596 1.00 95.69 187 ARG A C 1
ATOM 1421 O O . ARG A 1 187 ? -8.706 11.962 4.279 1.00 95.69 187 ARG A O 1
ATOM 1428 N N . GLN A 1 188 ? -10.539 11.381 3.122 1.00 96.12 188 GLN A N 1
ATOM 1429 C CA . GLN A 1 188 ? -10.393 9.941 3.350 1.00 96.12 188 GLN A CA 1
ATOM 1430 C C . GLN A 1 188 ? -9.171 9.378 2.608 1.00 96.12 188 GLN A C 1
ATOM 1432 O O . GLN A 1 188 ? -8.434 8.565 3.168 1.00 96.12 188 GLN A O 1
ATOM 1437 N N . TRP A 1 189 ? -8.897 9.859 1.391 1.00 95.62 189 TRP A N 1
ATOM 1438 C CA . TRP A 1 189 ? -7.677 9.512 0.651 1.00 95.62 189 TRP A CA 1
ATOM 1439 C C . TRP A 1 189 ? -6.405 10.031 1.330 1.00 95.62 189 TRP A C 1
ATOM 1441 O O . TRP A 1 189 ? -5.443 9.280 1.479 1.00 95.62 189 TRP A O 1
ATOM 1451 N N . GLN A 1 190 ? -6.416 11.270 1.828 1.00 96.56 190 GLN A N 1
ATOM 1452 C CA . GLN A 1 190 ? -5.308 11.820 2.617 1.00 96.56 190 GLN A CA 1
ATOM 1453 C C . GLN A 1 190 ? -5.057 11.000 3.888 1.00 96.56 190 GLN A C 1
ATOM 1455 O O . GLN A 1 190 ? -3.908 10.704 4.211 1.00 96.56 190 GLN A O 1
ATOM 1460 N N . LEU A 1 191 ? -6.117 10.581 4.586 1.00 97.44 191 LEU A N 1
ATOM 1461 C CA . LEU A 1 191 ? -6.003 9.718 5.761 1.00 97.44 191 LEU A CA 1
ATOM 1462 C C . LEU A 1 191 ? -5.351 8.371 5.420 1.00 97.44 191 LEU A C 1
ATOM 1464 O O . LEU A 1 191 ? -4.498 7.893 6.169 1.00 97.44 191 LEU A O 1
ATOM 1468 N N . LEU A 1 192 ? -5.730 7.765 4.292 1.00 96.69 192 LEU A N 1
ATOM 1469 C CA . LEU A 1 192 ? -5.100 6.538 3.812 1.00 96.69 192 LEU A CA 1
ATOM 1470 C C . LEU A 1 192 ? -3.606 6.755 3.534 1.00 96.69 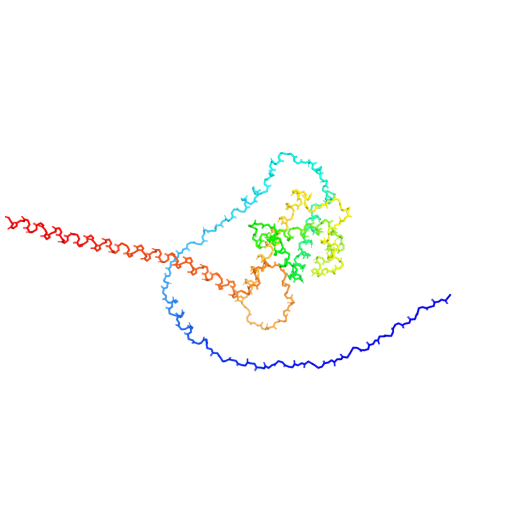192 LEU A C 1
ATOM 1472 O O . LEU A 1 192 ? -2.791 5.986 4.041 1.00 96.69 192 LEU A O 1
ATOM 1476 N N . ASN A 1 193 ? -3.234 7.822 2.823 1.00 95.50 193 ASN A N 1
ATOM 1477 C CA . ASN A 1 193 ? -1.831 8.148 2.546 1.00 95.50 193 ASN A CA 1
ATOM 1478 C C . ASN A 1 193 ? -1.018 8.340 3.833 1.00 95.50 193 ASN A C 1
ATOM 1480 O O . ASN A 1 193 ? 0.065 7.776 3.967 1.00 95.50 193 ASN A O 1
ATOM 1484 N N . GLN A 1 194 ? -1.563 9.050 4.826 1.00 96.88 194 GLN A N 1
ATOM 1485 C CA . GLN A 1 194 ? -0.911 9.207 6.131 1.00 96.88 194 GLN A CA 1
ATOM 1486 C C . GLN A 1 194 ? -0.648 7.858 6.813 1.00 96.88 194 GLN A C 1
ATOM 1488 O O . GLN A 1 194 ? 0.440 7.638 7.348 1.00 96.88 194 GLN A O 1
ATOM 1493 N N . VAL A 1 195 ? -1.627 6.948 6.785 1.00 96.88 195 VAL A N 1
ATOM 1494 C CA . VAL A 1 195 ? -1.476 5.600 7.349 1.00 96.88 195 VAL A CA 1
ATOM 1495 C C . VAL A 1 195 ? -0.421 4.800 6.586 1.00 96.88 195 VAL A C 1
ATOM 1497 O O . VAL A 1 195 ? 0.407 4.155 7.222 1.00 96.88 195 VAL A O 1
ATOM 1500 N N . LEU A 1 196 ? -0.402 4.857 5.253 1.00 94.19 196 LEU A N 1
ATOM 1501 C CA . LEU A 1 196 ? 0.599 4.160 4.438 1.00 94.19 196 LEU A CA 1
ATOM 1502 C C . LEU A 1 196 ? 2.021 4.642 4.747 1.00 94.19 196 LEU A C 1
ATOM 1504 O O . LEU A 1 196 ? 2.894 3.820 5.033 1.00 94.19 196 LEU A O 1
ATOM 1508 N N . THR A 1 197 ? 2.233 5.959 4.783 1.00 94.62 197 THR A N 1
ATOM 1509 C CA . THR A 1 197 ? 3.531 6.562 5.114 1.00 94.62 197 THR A CA 1
ATOM 1510 C C . THR A 1 197 ? 3.988 6.178 6.521 1.00 94.62 197 THR A C 1
ATOM 1512 O O . THR A 1 197 ? 5.151 5.826 6.731 1.00 94.62 197 THR A O 1
ATOM 1515 N N . GLU A 1 198 ? 3.082 6.181 7.503 1.00 95.31 198 GLU A N 1
ATOM 1516 C CA . GLU A 1 198 ? 3.404 5.765 8.871 1.00 95.31 198 GLU A CA 1
ATOM 1517 C C . GLU A 1 198 ? 3.782 4.280 8.953 1.00 95.31 198 GLU A C 1
ATOM 1519 O O . GLU A 1 198 ? 4.754 3.927 9.622 1.00 95.31 198 GLU A O 1
ATOM 1524 N N . GLN A 1 199 ? 3.069 3.403 8.243 1.00 93.31 199 GLN A N 1
ATOM 1525 C CA . GLN A 1 199 ? 3.385 1.972 8.205 1.00 93.31 199 GLN A CA 1
ATOM 1526 C C . GLN A 1 199 ? 4.732 1.703 7.521 1.00 93.31 199 GLN A C 1
ATOM 1528 O O . GLN A 1 199 ? 5.531 0.913 8.030 1.00 93.31 199 GLN A O 1
ATOM 1533 N N . GLN A 1 200 ? 5.034 2.405 6.425 1.00 90.62 200 GLN A N 1
ATOM 1534 C CA . GLN A 1 200 ? 6.335 2.330 5.755 1.00 90.62 200 GLN A CA 1
ATOM 1535 C C . GLN A 1 200 ? 7.470 2.777 6.686 1.00 90.62 200 GLN A C 1
ATOM 1537 O O . GLN A 1 200 ? 8.485 2.084 6.801 1.00 90.62 200 GLN A O 1
ATOM 1542 N N . LYS A 1 201 ? 7.277 3.884 7.412 1.00 93.25 201 LYS A N 1
ATOM 1543 C CA . LYS A 1 201 ? 8.245 4.387 8.395 1.00 93.25 201 LYS A CA 1
ATOM 1544 C C . LYS A 1 201 ? 8.462 3.402 9.545 1.00 93.25 201 LYS A C 1
ATOM 1546 O O . LYS A 1 201 ? 9.607 3.128 9.903 1.00 93.25 201 LYS A O 1
ATOM 1551 N N . ASN A 1 202 ? 7.391 2.827 10.092 1.00 91.75 202 ASN A N 1
ATOM 1552 C CA . ASN A 1 202 ? 7.475 1.845 11.178 1.00 91.75 202 ASN A CA 1
ATOM 1553 C C . ASN A 1 202 ? 8.245 0.587 10.751 1.00 91.75 202 ASN A C 1
ATOM 1555 O O . ASN A 1 202 ? 9.076 0.080 11.506 1.00 91.75 202 ASN A O 1
ATOM 1559 N N . MET A 1 203 ? 8.034 0.119 9.518 1.00 87.94 203 MET A N 1
ATOM 1560 C CA . MET A 1 203 ? 8.777 -1.012 8.963 1.00 87.94 203 MET A CA 1
ATOM 1561 C C . MET A 1 203 ? 10.270 -0.695 8.779 1.00 87.94 203 MET A C 1
ATOM 1563 O O . MET A 1 203 ? 11.116 -1.517 9.138 1.00 87.94 203 MET A O 1
ATOM 1567 N N . GLN A 1 204 ? 10.616 0.490 8.263 1.00 89.50 204 GLN A N 1
ATOM 1568 C CA . GLN A 1 204 ? 12.017 0.912 8.121 1.00 89.50 204 GLN A CA 1
ATOM 1569 C C . GLN A 1 204 ? 12.723 1.000 9.483 1.00 89.50 204 GLN A C 1
ATOM 1571 O O . GLN A 1 204 ? 13.835 0.492 9.643 1.00 89.50 204 GLN A O 1
ATOM 1576 N N . GLN A 1 205 ? 12.058 1.569 10.494 1.00 92.69 205 GLN A N 1
ATOM 1577 C CA . GLN A 1 205 ? 12.599 1.645 11.855 1.00 92.69 205 GLN A CA 1
ATOM 1578 C C . GLN A 1 205 ? 12.814 0.257 12.470 1.00 92.69 205 GLN A C 1
ATOM 1580 O O . GLN A 1 205 ? 13.843 0.011 13.104 1.00 92.69 205 GLN A O 1
ATOM 1585 N N . GLN A 1 206 ? 11.887 -0.678 12.245 1.00 90.69 206 GLN A N 1
ATOM 1586 C CA . GLN A 1 206 ? 12.025 -2.048 12.735 1.00 90.69 206 GLN A CA 1
ATOM 1587 C C . GLN A 1 206 ? 13.213 -2.778 12.083 1.00 90.69 206 GLN A C 1
ATOM 1589 O O . GLN A 1 206 ? 13.932 -3.516 12.762 1.00 90.69 206 GLN A O 1
ATOM 1594 N N . GLN A 1 207 ? 13.483 -2.529 10.796 1.00 86.94 207 GLN A N 1
ATOM 1595 C CA . GLN A 1 207 ? 14.663 -3.076 10.118 1.00 86.94 207 GLN A CA 1
ATOM 1596 C C . GLN A 1 207 ? 15.972 -2.519 10.702 1.00 86.94 207 GLN A C 1
ATOM 1598 O O . GLN A 1 207 ? 16.880 -3.302 10.993 1.00 86.94 207 GLN A O 1
ATOM 1603 N N . GLN A 1 208 ? 16.053 -1.210 10.966 1.00 89.25 208 GLN A N 1
ATOM 1604 C CA . GLN A 1 208 ? 17.243 -0.575 11.558 1.00 89.25 208 GLN A CA 1
ATOM 1605 C C . GLN A 1 208 ? 17.540 -1.058 12.991 1.00 89.25 208 GLN A C 1
ATOM 1607 O O . GLN A 1 208 ? 18.700 -1.227 13.379 1.00 89.25 208 GLN A O 1
ATOM 1612 N N . GLN A 1 209 ? 16.504 -1.344 13.784 1.00 89.00 209 GLN A N 1
ATOM 1613 C CA . GLN A 1 209 ? 16.681 -1.919 15.124 1.00 89.00 209 GLN A CA 1
ATOM 1614 C C . GLN A 1 209 ? 17.166 -3.376 15.075 1.00 89.00 209 GLN A C 1
ATOM 1616 O O . GLN A 1 209 ? 17.932 -3.809 15.935 1.00 89.00 209 GLN A O 1
ATOM 1621 N N . SER A 1 210 ? 16.769 -4.140 14.052 1.00 86.94 210 SER A N 1
ATOM 1622 C CA . SER A 1 210 ? 17.186 -5.541 13.914 1.00 86.94 210 SER A CA 1
ATOM 1623 C C . SER A 1 210 ? 18.643 -5.717 13.456 1.00 86.94 210 SER A C 1
ATOM 1625 O O . SER A 1 210 ? 19.277 -6.717 13.803 1.00 86.94 210 SER A O 1
ATOM 1627 N N . SER A 1 211 ? 19.207 -4.751 12.721 1.00 82.00 211 SER A N 1
ATOM 1628 C CA . SER A 1 211 ? 20.589 -4.808 12.218 1.00 82.00 211 SER A CA 1
ATOM 1629 C C . SER A 1 211 ? 21.628 -4.318 13.233 1.00 82.00 211 SER A C 1
ATOM 1631 O O . SER A 1 211 ? 22.735 -4.857 13.285 1.00 82.00 211 SER A O 1
ATOM 1633 N N . SER A 1 212 ? 21.273 -3.363 14.097 1.00 78.44 212 SER A N 1
ATOM 1634 C CA . SER A 1 212 ? 22.182 -2.785 15.101 1.00 78.44 212 SER A CA 1
ATOM 1635 C C . SER A 1 212 ? 22.443 -3.692 16.318 1.00 78.44 212 SER A C 1
ATOM 1637 O O . SER A 1 212 ? 23.455 -3.533 16.998 1.00 78.44 212 SER A O 1
ATOM 1639 N N . GLY A 1 213 ? 21.600 -4.702 16.570 1.00 69.62 213 GLY A N 1
ATOM 1640 C CA . GLY A 1 213 ? 21.724 -5.594 17.734 1.00 69.62 213 GLY A CA 1
ATOM 1641 C C . GLY A 1 213 ? 22.639 -6.821 17.575 1.00 69.62 213 GLY A C 1
ATOM 1642 O O . GLY A 1 213 ? 22.864 -7.535 18.552 1.00 69.62 213 GLY A O 1
ATOM 1643 N N . ARG A 1 214 ? 23.166 -7.121 16.376 1.00 60.22 214 ARG A N 1
ATOM 1644 C CA . ARG A 1 214 ? 23.818 -8.424 16.091 1.00 60.22 214 ARG A CA 1
ATOM 1645 C C . ARG A 1 214 ? 25.354 -8.423 16.115 1.00 60.22 214 ARG A C 1
ATOM 1647 O O . ARG A 1 214 ? 25.967 -9.453 15.850 1.00 60.22 214 ARG A O 1
ATOM 1654 N N . ALA A 1 215 ? 25.999 -7.320 16.487 1.00 62.00 215 ALA A N 1
ATOM 1655 C CA . ALA A 1 215 ? 27.461 -7.224 16.455 1.00 62.00 215 ALA A CA 1
ATOM 1656 C C . ALA A 1 215 ? 28.201 -7.797 17.689 1.00 62.00 215 ALA A C 1
ATOM 1658 O O . ALA A 1 215 ? 29.427 -7.742 17.707 1.00 62.00 215 ALA A O 1
ATOM 1659 N N . GLY A 1 216 ? 27.527 -8.346 18.716 1.00 57.59 216 GLY A N 1
ATOM 1660 C CA . GLY A 1 216 ? 28.196 -8.505 20.023 1.00 57.59 216 GLY A CA 1
ATOM 1661 C C . GLY A 1 216 ? 27.929 -9.722 20.910 1.00 57.59 216 GLY A C 1
ATOM 1662 O O . GLY A 1 216 ? 28.530 -9.771 21.976 1.00 57.59 216 GLY A O 1
ATOM 1663 N N . SER A 1 217 ? 27.093 -10.705 20.557 1.00 51.78 217 SER A N 1
ATOM 1664 C CA . SER A 1 217 ? 26.838 -11.827 21.485 1.00 51.78 217 SER A CA 1
ATOM 1665 C C . SER A 1 217 ? 26.870 -13.189 20.805 1.00 51.78 217 SER A C 1
ATOM 1667 O O . SER A 1 217 ? 25.886 -13.672 20.247 1.00 51.78 217 SER A O 1
ATOM 1669 N N . GLY A 1 218 ? 28.036 -13.830 20.872 1.00 61.81 218 GLY A N 1
ATOM 1670 C CA . GLY A 1 218 ? 28.146 -15.269 20.699 1.00 61.81 218 GLY A CA 1
ATOM 1671 C C . GLY A 1 218 ? 27.637 -15.967 21.955 1.00 61.81 218 GLY A C 1
ATOM 1672 O O . GLY A 1 218 ? 28.391 -16.125 22.905 1.00 61.81 218 GLY A O 1
ATOM 1673 N N . SER A 1 219 ? 26.368 -16.372 21.994 1.00 54.78 219 SER A N 1
ATOM 1674 C CA . SER A 1 219 ? 25.912 -17.466 22.865 1.00 54.78 219 SER A CA 1
ATOM 1675 C C . SER A 1 219 ? 24.459 -17.866 22.584 1.00 54.78 219 SER A C 1
ATOM 1677 O O . SER A 1 219 ? 23.542 -17.062 22.678 1.00 54.78 219 SER A O 1
ATOM 1679 N N . ALA A 1 220 ? 24.306 -19.162 22.299 1.00 55.81 220 ALA A N 1
ATOM 1680 C CA . ALA A 1 220 ? 23.105 -19.998 22.352 1.00 55.81 220 ALA A CA 1
ATOM 1681 C C . ALA A 1 220 ? 21.935 -19.726 21.363 1.00 55.81 220 ALA A C 1
ATOM 1683 O O . ALA A 1 220 ? 21.374 -18.633 21.316 1.00 55.81 220 ALA A O 1
ATOM 1684 N N . PRO A 1 221 ? 21.489 -20.754 20.608 1.00 57.69 221 PRO A N 1
ATOM 1685 C CA . PRO A 1 221 ? 20.284 -20.686 19.786 1.00 57.69 221 PRO A CA 1
ATOM 1686 C C . PRO A 1 221 ? 19.034 -20.683 20.681 1.00 57.69 221 PRO A C 1
ATOM 1688 O O . PRO A 1 221 ? 18.632 -21.719 21.207 1.00 57.69 221 PRO A O 1
ATOM 1691 N N . ALA A 1 222 ? 18.420 -19.515 20.868 1.00 58.41 222 ALA A N 1
ATOM 1692 C CA . ALA A 1 222 ? 17.106 -19.405 21.493 1.00 58.41 222 ALA A CA 1
ATOM 1693 C C . ALA A 1 222 ? 15.987 -19.693 20.467 1.00 58.41 222 ALA A C 1
ATOM 1695 O O . ALA A 1 222 ? 16.117 -19.294 19.305 1.00 58.41 222 ALA A O 1
ATOM 1696 N N . PRO A 1 223 ? 14.888 -20.359 20.876 1.00 53.78 223 PRO A N 1
ATOM 1697 C CA . PRO A 1 223 ? 13.752 -20.664 20.013 1.00 53.78 223 PRO A CA 1
ATOM 1698 C C . PRO A 1 223 ? 13.086 -19.368 19.541 1.00 53.78 223 PRO A C 1
ATOM 1700 O O . PRO A 1 223 ? 12.629 -18.547 20.333 1.00 53.78 223 PRO A O 1
ATOM 1703 N N . HIS A 1 224 ? 13.083 -19.180 18.227 1.00 41.19 224 HIS A N 1
ATOM 1704 C CA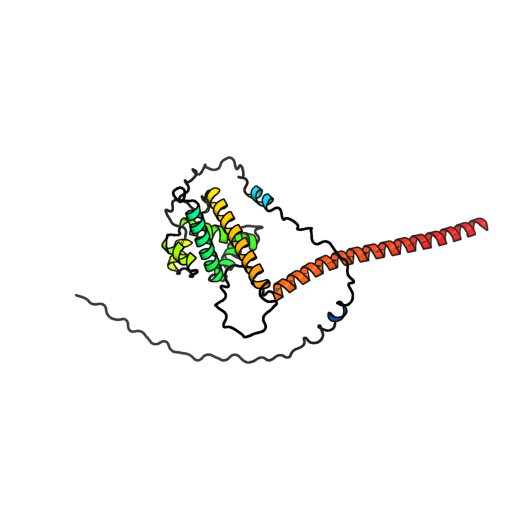 . HIS A 1 224 ? 12.584 -17.986 17.560 1.00 41.19 224 HIS A CA 1
ATOM 1705 C C . HIS A 1 224 ? 11.057 -17.877 17.743 1.00 41.19 224 HIS A C 1
ATOM 1707 O O . HIS A 1 224 ? 10.357 -18.855 17.463 1.00 41.19 224 HIS A O 1
ATOM 1713 N N . PRO A 1 225 ? 10.509 -16.724 18.177 1.00 47.34 225 PRO A N 1
ATOM 1714 C CA . PRO A 1 225 ? 9.078 -16.470 18.043 1.00 47.34 225 PRO A CA 1
ATOM 1715 C C . PRO A 1 225 ? 8.699 -16.499 16.551 1.00 47.34 225 PRO A C 1
ATOM 1717 O O . PRO A 1 225 ? 9.547 -16.182 15.709 1.00 47.34 225 PRO A O 1
ATOM 1720 N N . PRO A 1 226 ? 7.463 -16.898 16.193 1.00 48.72 226 PRO A N 1
ATOM 1721 C CA . PRO A 1 226 ? 7.034 -16.949 14.802 1.00 48.72 226 PRO A CA 1
ATOM 1722 C C . PRO A 1 226 ? 7.207 -15.562 14.186 1.00 48.72 226 PRO A C 1
ATOM 1724 O O . PRO A 1 226 ? 6.557 -14.602 14.595 1.00 48.72 226 PRO A O 1
ATOM 1727 N N . ALA A 1 227 ? 8.132 -15.458 13.234 1.00 43.69 227 ALA A N 1
ATOM 1728 C CA . ALA A 1 227 ? 8.344 -14.252 12.463 1.00 43.69 227 ALA A CA 1
ATOM 1729 C C . ALA A 1 227 ? 7.029 -13.912 11.756 1.00 43.69 227 ALA A C 1
ATOM 1731 O O . ALA A 1 227 ? 6.591 -14.632 10.854 1.00 43.69 227 ALA A O 1
ATOM 1732 N N . TYR A 1 228 ? 6.398 -12.827 12.198 1.00 43.16 228 TYR A N 1
ATOM 1733 C CA . TYR A 1 228 ? 5.316 -12.175 11.482 1.00 43.16 228 TYR A CA 1
ATOM 1734 C C . TYR A 1 228 ? 5.889 -11.743 10.128 1.00 43.16 228 TYR A C 1
ATOM 1736 O O . TYR A 1 228 ? 6.601 -10.751 10.010 1.00 43.16 228 TYR A O 1
ATOM 1744 N N . THR A 1 229 ? 5.662 -12.573 9.115 1.00 42.19 229 THR A N 1
ATOM 1745 C CA . THR A 1 229 ? 6.180 -12.461 7.740 1.00 42.19 229 THR A CA 1
ATOM 1746 C C . THR A 1 229 ? 5.293 -11.538 6.899 1.00 42.19 229 THR A C 1
ATOM 1748 O O . THR A 1 229 ? 5.140 -11.715 5.690 1.00 42.19 229 THR A O 1
ATOM 1751 N N . GLY A 1 230 ? 4.676 -10.558 7.559 1.00 45.25 230 GLY A N 1
ATOM 1752 C CA . GLY A 1 230 ? 3.620 -9.746 6.995 1.00 45.25 230 GLY A CA 1
ATOM 1753 C C . GLY A 1 230 ? 4.039 -8.309 6.756 1.00 45.25 230 GLY A C 1
ATOM 1754 O O . GLY A 1 230 ? 4.102 -7.529 7.698 1.00 45.25 230 GLY A O 1
ATOM 1755 N N . GLY A 1 231 ? 4.235 -7.968 5.480 1.00 43.56 231 GLY A N 1
ATOM 1756 C CA . GLY A 1 231 ? 4.091 -6.593 4.999 1.00 43.56 231 GLY A CA 1
ATOM 1757 C C . GLY A 1 231 ? 5.375 -5.838 4.666 1.00 43.56 231 GLY A C 1
ATOM 1758 O O . GLY A 1 231 ? 5.451 -4.657 4.966 1.00 43.56 231 GLY A O 1
ATOM 1759 N N . GLY A 1 232 ? 6.353 -6.477 4.021 1.00 38.38 232 GLY A N 1
ATOM 1760 C CA . GLY A 1 232 ? 7.249 -5.762 3.102 1.00 38.38 232 GLY A CA 1
ATOM 1761 C C . GLY A 1 232 ? 6.615 -5.686 1.710 1.00 38.38 232 GLY A C 1
ATOM 1762 O O . GLY A 1 232 ? 5.782 -6.549 1.409 1.00 38.38 232 GLY A O 1
ATOM 1763 N N . PRO A 1 233 ? 6.969 -4.693 0.867 1.00 43.78 233 PRO A N 1
ATOM 1764 C CA . PRO A 1 233 ? 6.416 -4.568 -0.478 1.00 43.78 233 PRO A CA 1
ATOM 1765 C C . PRO A 1 233 ? 6.594 -5.901 -1.200 1.00 43.78 233 PRO A C 1
ATOM 1767 O O . PRO A 1 233 ? 7.554 -6.624 -0.937 1.00 43.78 233 PRO A O 1
ATOM 1770 N N . LEU A 1 234 ? 5.664 -6.254 -2.084 1.00 49.16 234 LEU A N 1
ATOM 1771 C CA . LEU A 1 234 ? 5.583 -7.557 -2.761 1.00 49.16 234 LEU A CA 1
ATOM 1772 C C . LEU A 1 234 ? 6.873 -7.985 -3.512 1.00 49.16 234 LEU A C 1
ATOM 1774 O O . LEU A 1 234 ? 6.964 -9.124 -3.960 1.00 49.16 234 LEU A O 1
ATOM 1778 N N . LEU A 1 235 ? 7.903 -7.130 -3.551 1.00 47.34 235 LEU A N 1
ATOM 1779 C CA . LEU A 1 235 ? 9.256 -7.373 -4.060 1.00 47.34 235 LEU A CA 1
ATOM 1780 C C . LEU A 1 235 ? 10.324 -7.698 -2.983 1.00 47.34 235 LEU A C 1
ATOM 1782 O O . LEU A 1 235 ? 11.365 -8.261 -3.311 1.00 47.34 235 LEU A O 1
ATOM 1786 N N . SER A 1 236 ? 10.101 -7.418 -1.694 1.00 47.06 236 SER A N 1
ATOM 1787 C CA . SER A 1 236 ? 11.091 -7.638 -0.614 1.00 47.06 236 SER A CA 1
ATOM 1788 C C . SER A 1 236 ? 11.197 -9.084 -0.130 1.00 47.06 236 SER A C 1
ATOM 1790 O O . SER A 1 236 ? 12.033 -9.391 0.716 1.00 47.06 236 SER A O 1
ATOM 1792 N N . ASN A 1 237 ? 10.361 -9.985 -0.649 1.00 43.00 237 ASN A N 1
ATOM 1793 C CA . ASN A 1 237 ? 10.442 -11.407 -0.321 1.00 43.00 237 ASN A CA 1
ATOM 1794 C C . ASN A 1 237 ? 11.347 -12.198 -1.283 1.00 43.00 237 ASN A C 1
ATOM 1796 O O . ASN A 1 237 ? 11.500 -13.412 -1.127 1.00 43.00 237 ASN A O 1
ATOM 1800 N N . LEU A 1 238 ? 11.999 -11.525 -2.242 1.00 46.47 238 LEU A N 1
ATOM 1801 C CA . LEU A 1 238 ? 13.245 -12.038 -2.796 1.00 46.47 238 LEU A CA 1
ATOM 1802 C C . LEU A 1 238 ? 14.240 -12.043 -1.636 1.00 46.47 238 LEU A C 1
ATOM 1804 O O . LEU A 1 238 ? 14.672 -10.983 -1.195 1.00 46.47 238 LEU A O 1
ATOM 1808 N N . SER A 1 239 ? 14.542 -13.238 -1.108 1.00 49.41 239 SER A N 1
ATOM 1809 C CA . SER A 1 239 ? 15.520 -13.469 -0.032 1.00 49.41 239 SER A CA 1
ATOM 1810 C C . SER A 1 239 ? 16.671 -12.463 -0.127 1.00 49.41 239 SER A C 1
ATOM 1812 O O . SER A 1 239 ? 17.124 -12.221 -1.241 1.00 49.41 239 SER A O 1
ATOM 1814 N N . GLY A 1 240 ? 17.177 -11.896 0.972 1.00 52.66 240 GLY A N 1
ATOM 1815 C CA . GLY A 1 240 ? 18.216 -10.847 0.913 1.00 52.66 240 GLY A CA 1
ATOM 1816 C C . GLY A 1 240 ? 19.424 -11.161 0.003 1.00 52.66 240 GLY A C 1
ATOM 1817 O O . GLY A 1 240 ? 20.079 -10.250 -0.491 1.00 52.66 240 GLY A O 1
ATOM 1818 N N . GLN A 1 241 ? 19.672 -12.439 -0.313 1.00 48.78 241 GLN A N 1
ATOM 1819 C CA . GLN A 1 241 ? 20.580 -12.854 -1.387 1.00 48.78 241 GLN A CA 1
ATOM 1820 C C . GLN A 1 241 ? 20.175 -12.389 -2.795 1.00 48.78 241 GLN A C 1
ATOM 1822 O O . GLN A 1 241 ? 21.027 -11.925 -3.543 1.00 48.78 241 GLN A O 1
ATOM 1827 N N . GLN A 1 242 ? 18.914 -12.525 -3.193 1.00 53.22 242 GLN A N 1
ATOM 1828 C CA . GLN A 1 242 ? 18.456 -12.125 -4.519 1.00 53.22 242 GLN A CA 1
ATOM 1829 C C . GLN A 1 242 ? 18.339 -10.605 -4.677 1.00 53.22 242 GLN A C 1
ATOM 1831 O O . GLN A 1 242 ? 18.657 -10.101 -5.751 1.00 53.22 242 GLN A O 1
ATOM 1836 N N . GLN A 1 243 ? 17.990 -9.866 -3.618 1.00 60.19 243 GLN A N 1
ATOM 1837 C CA . GLN A 1 243 ? 18.062 -8.401 -3.647 1.00 60.19 243 GLN A CA 1
ATOM 1838 C C . GLN A 1 243 ? 19.514 -7.926 -3.819 1.00 60.19 243 GLN A C 1
ATOM 1840 O O . GLN A 1 243 ? 19.780 -7.068 -4.657 1.00 60.19 243 GLN A O 1
ATOM 1845 N N . ALA 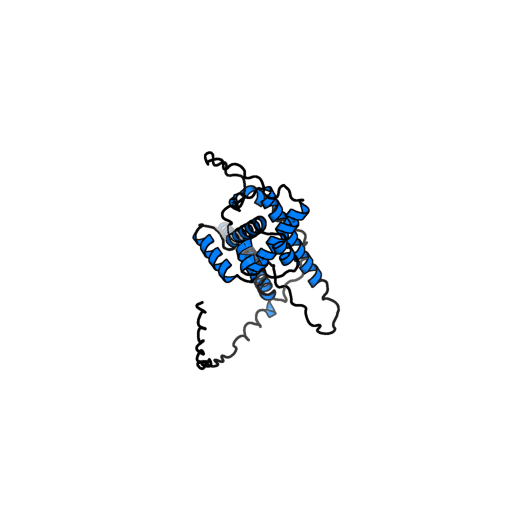A 1 244 ? 20.472 -8.547 -3.120 1.00 73.81 244 ALA A N 1
ATOM 1846 C CA . ALA A 1 244 ? 21.893 -8.259 -3.313 1.00 73.81 244 ALA A CA 1
ATOM 1847 C C . ALA A 1 244 ? 22.366 -8.577 -4.744 1.00 73.81 244 ALA A C 1
ATOM 1849 O O . ALA A 1 244 ? 23.110 -7.796 -5.328 1.00 73.81 244 ALA A O 1
ATOM 1850 N N . ILE A 1 245 ? 21.908 -9.684 -5.342 1.00 82.25 245 ILE A N 1
ATOM 1851 C CA . ILE A 1 245 ? 22.227 -10.017 -6.740 1.00 82.25 245 ILE A CA 1
ATOM 1852 C C . ILE A 1 245 ? 21.649 -8.970 -7.694 1.00 82.25 245 ILE A C 1
ATOM 1854 O O . ILE A 1 245 ? 22.360 -8.529 -8.591 1.00 82.25 245 ILE A O 1
ATOM 1858 N N . TYR A 1 246 ? 20.396 -8.550 -7.506 1.00 79.19 246 TYR A N 1
ATOM 1859 C CA . TYR A 1 246 ? 19.775 -7.541 -8.363 1.00 79.19 246 TYR A CA 1
ATOM 1860 C C . TYR A 1 246 ? 20.524 -6.204 -8.296 1.00 79.19 246 TYR A C 1
ATOM 1862 O O . TYR A 1 246 ? 20.885 -5.655 -9.335 1.00 79.19 246 TYR A O 1
ATOM 1870 N N . VAL A 1 247 ? 20.850 -5.733 -7.087 1.00 84.56 247 VAL A N 1
ATOM 1871 C CA . VAL A 1 247 ? 21.656 -4.518 -6.887 1.00 84.56 247 VAL A CA 1
ATOM 1872 C C . VAL A 1 247 ? 23.022 -4.660 -7.562 1.00 84.56 247 VAL A C 1
ATOM 1874 O O . VAL A 1 247 ? 23.412 -3.784 -8.326 1.00 84.56 247 VAL A O 1
ATOM 1877 N N . LEU A 1 248 ? 23.719 -5.786 -7.382 1.00 87.25 248 LEU A N 1
ATOM 1878 C CA . LEU A 1 248 ? 25.007 -6.031 -8.043 1.00 87.25 248 LEU A CA 1
ATOM 1879 C C . LEU A 1 248 ? 24.902 -6.051 -9.574 1.00 87.25 248 LEU A C 1
ATOM 1881 O O . LEU A 1 248 ? 25.820 -5.588 -10.248 1.00 87.25 248 LEU A O 1
ATOM 1885 N N . VAL A 1 249 ? 23.806 -6.568 -10.134 1.00 89.06 249 VAL A N 1
ATOM 1886 C CA . VAL A 1 249 ? 23.573 -6.570 -11.585 1.00 89.06 249 VAL A CA 1
ATOM 1887 C C . VAL A 1 249 ? 23.342 -5.150 -12.095 1.00 89.06 249 VAL A C 1
ATOM 1889 O O . VAL A 1 249 ? 23.983 -4.759 -13.067 1.00 89.06 249 VAL A O 1
ATOM 1892 N N . VAL A 1 250 ? 22.485 -4.364 -11.438 1.00 89.38 250 VAL A N 1
ATOM 1893 C CA . VAL A 1 250 ? 22.206 -2.972 -11.832 1.00 89.38 250 VAL A CA 1
ATOM 1894 C C . VAL A 1 250 ? 23.469 -2.118 -11.730 1.00 89.38 250 VAL A C 1
ATOM 1896 O O . VAL A 1 250 ? 23.837 -1.459 -12.703 1.00 89.38 250 VAL A O 1
ATOM 1899 N N . PHE A 1 251 ? 24.198 -2.209 -10.613 1.00 91.62 251 PHE A N 1
ATOM 1900 C CA . PHE A 1 251 ? 25.504 -1.563 -10.464 1.00 91.62 251 PHE A CA 1
ATOM 1901 C C . PHE A 1 251 ? 26.479 -2.032 -11.552 1.00 91.62 251 PHE A C 1
ATOM 1903 O O . PHE A 1 251 ? 27.123 -1.211 -12.198 1.00 91.62 251 PHE A O 1
ATOM 1910 N N . GLY A 1 252 ? 26.542 -3.333 -11.838 1.00 94.88 252 GLY A N 1
ATOM 1911 C CA . GLY A 1 252 ? 27.383 -3.875 -12.905 1.00 94.88 252 GLY A CA 1
ATOM 1912 C C . GLY A 1 252 ? 27.065 -3.299 -14.290 1.00 94.88 252 GLY A C 1
ATOM 1913 O O . GLY A 1 252 ? 27.985 -3.022 -15.060 1.00 94.88 252 GLY A O 1
ATOM 1914 N N . VAL A 1 253 ? 25.787 -3.069 -14.605 1.00 93.62 253 VAL A N 1
ATOM 1915 C CA . VAL A 1 253 ? 25.363 -2.460 -15.876 1.00 93.62 253 VAL A CA 1
ATOM 1916 C C . VAL A 1 253 ? 25.739 -0.979 -15.930 1.00 93.62 253 VAL A C 1
ATOM 1918 O O . VAL A 1 253 ? 26.348 -0.555 -16.913 1.00 93.62 253 VAL A O 1
ATOM 1921 N N . ILE A 1 254 ? 25.442 -0.205 -14.881 1.00 90.12 254 ILE A N 1
ATOM 1922 C CA . ILE A 1 254 ? 25.742 1.236 -14.827 1.00 90.12 254 ILE A CA 1
ATOM 1923 C C . ILE A 1 254 ? 27.256 1.466 -14.908 1.00 90.12 254 ILE A C 1
ATOM 1925 O O . ILE A 1 254 ? 27.735 2.163 -15.805 1.00 90.12 254 ILE A O 1
ATOM 1929 N N . PHE A 1 255 ? 28.033 0.806 -14.045 1.00 93.62 255 PHE A N 1
ATOM 1930 C CA . PHE A 1 255 ? 29.494 0.907 -14.058 1.00 93.62 255 PHE A CA 1
ATOM 1931 C C . PHE A 1 255 ? 30.096 0.351 -15.355 1.00 93.62 255 PHE A C 1
ATOM 1933 O O . PHE A 1 255 ? 31.076 0.898 -15.862 1.00 93.62 255 PHE A O 1
ATOM 1940 N N . GLY A 1 256 ? 29.499 -0.692 -15.939 1.00 94.38 256 GLY A N 1
ATOM 1941 C CA . GLY A 1 256 ? 29.929 -1.262 -17.215 1.00 94.38 256 GLY A CA 1
ATOM 1942 C C . GLY A 1 256 ? 29.782 -0.290 -18.389 1.00 94.38 256 GLY A C 1
ATOM 1943 O O . GLY A 1 256 ? 30.717 -0.138 -19.181 1.00 94.38 256 GLY A O 1
ATOM 1944 N N . ILE A 1 257 ? 28.643 0.404 -18.489 1.00 92.81 257 ILE A N 1
ATOM 1945 C CA . ILE A 1 257 ? 28.401 1.413 -19.533 1.00 92.81 257 ILE A CA 1
ATOM 1946 C C . ILE A 1 257 ? 29.337 2.612 -19.339 1.00 92.81 257 ILE A C 1
ATOM 1948 O O . ILE A 1 257 ? 29.980 3.044 -20.301 1.00 92.81 257 ILE A O 1
ATOM 1952 N N . SER A 1 258 ? 29.488 3.100 -18.105 1.00 88.88 258 SER A N 1
ATOM 1953 C CA . SER A 1 258 ? 30.388 4.214 -17.782 1.00 88.88 258 SER A CA 1
ATOM 1954 C C . SER A 1 258 ? 31.850 3.887 -18.105 1.00 88.88 258 SER A C 1
ATOM 1956 O O . SER A 1 258 ? 32.527 4.666 -18.782 1.00 88.88 258 SER A O 1
ATOM 1958 N N . ALA A 1 259 ? 32.332 2.698 -17.728 1.00 94.75 259 ALA A N 1
ATOM 1959 C CA . ALA A 1 259 ? 33.690 2.253 -18.040 1.00 94.75 259 ALA A CA 1
ATOM 1960 C C . ALA A 1 259 ? 33.929 2.123 -19.556 1.00 94.75 259 ALA A C 1
ATOM 1962 O O . ALA A 1 259 ? 34.979 2.537 -20.056 1.00 94.75 259 ALA A O 1
ATOM 1963 N N . LEU A 1 260 ? 32.949 1.609 -20.311 1.00 93.50 260 LEU A N 1
ATOM 1964 C CA . LEU A 1 260 ? 32.999 1.571 -21.778 1.00 93.50 260 LEU A CA 1
ATOM 1965 C C . LEU A 1 260 ? 33.074 2.977 -22.388 1.00 93.50 260 LEU A C 1
ATOM 1967 O O . LEU A 1 260 ? 33.833 3.188 -23.339 1.00 93.50 260 LEU A O 1
ATOM 1971 N N . GLY A 1 261 ? 32.334 3.937 -21.829 1.00 95.25 261 GLY A N 1
ATOM 1972 C CA . GLY A 1 261 ? 32.389 5.347 -22.213 1.00 95.25 261 GLY A CA 1
ATOM 1973 C C . GLY A 1 261 ? 33.789 5.939 -22.044 1.00 95.25 261 GLY A C 1
ATOM 1974 O O . GLY A 1 261 ? 34.359 6.470 -23.002 1.00 95.25 261 GLY A O 1
ATOM 1975 N N . VAL A 1 262 ? 34.391 5.763 -20.863 1.00 94.19 262 VAL A N 1
ATOM 1976 C CA . VAL A 1 262 ? 35.743 6.262 -20.558 1.00 94.19 262 VAL A CA 1
ATOM 1977 C C . VAL A 1 262 ? 36.799 5.580 -21.431 1.00 94.19 262 VAL A C 1
ATOM 1979 O O . VAL A 1 262 ? 37.635 6.258 -22.030 1.00 94.19 262 VAL A O 1
ATOM 1982 N N . MET A 1 263 ? 36.740 4.253 -21.597 1.00 92.88 263 MET A N 1
ATOM 1983 C CA . MET A 1 263 ? 37.677 3.532 -22.467 1.00 92.88 263 MET A CA 1
ATOM 1984 C C . MET A 1 263 ? 37.582 3.993 -23.924 1.00 92.88 263 MET A C 1
ATOM 1986 O O . MET A 1 263 ? 38.604 4.138 -24.604 1.00 92.88 263 MET A O 1
ATOM 1990 N N . ARG A 1 264 ? 36.367 4.256 -24.422 1.00 94.06 264 ARG A N 1
ATOM 1991 C CA . ARG A 1 264 ? 36.165 4.786 -25.774 1.00 94.06 264 ARG A CA 1
ATOM 1992 C C . ARG A 1 264 ? 36.751 6.192 -25.909 1.00 94.06 264 ARG A C 1
ATOM 1994 O O . ARG A 1 264 ? 37.401 6.472 -26.919 1.00 94.06 264 ARG A O 1
ATOM 2001 N N . LEU A 1 265 ? 36.576 7.039 -24.895 1.00 94.38 265 LEU A N 1
ATOM 2002 C CA . LEU A 1 265 ? 37.133 8.388 -24.870 1.00 94.38 265 LEU A CA 1
ATOM 2003 C C . LEU A 1 265 ? 38.670 8.358 -24.883 1.00 94.38 265 LEU A C 1
ATOM 2005 O O . LEU A 1 265 ? 39.278 8.956 -25.773 1.00 94.38 265 LEU A O 1
ATOM 2009 N N . MET A 1 266 ? 39.298 7.567 -24.005 1.00 93.69 266 MET A N 1
ATOM 2010 C CA . MET A 1 266 ? 40.761 7.412 -23.957 1.00 93.69 266 MET A CA 1
ATOM 2011 C C . MET A 1 266 ? 41.342 6.895 -25.281 1.00 93.69 266 MET A C 1
ATOM 2013 O O . MET A 1 266 ? 42.374 7.379 -25.755 1.00 93.69 266 MET A O 1
ATOM 2017 N N . ARG A 1 267 ? 40.663 5.938 -25.928 1.00 92.06 267 ARG A N 1
ATOM 2018 C CA . ARG A 1 267 ? 41.095 5.392 -27.223 1.00 92.06 267 ARG A CA 1
ATOM 2019 C C . ARG A 1 267 ? 40.991 6.427 -28.345 1.00 92.06 267 ARG A C 1
ATOM 2021 O O . ARG A 1 267 ? 41.858 6.468 -29.220 1.00 92.06 267 ARG A O 1
ATOM 2028 N N . SER A 1 268 ? 39.964 7.277 -28.312 1.00 90.75 268 SER A N 1
ATOM 2029 C CA . SER A 1 268 ? 39.814 8.380 -29.269 1.00 90.75 268 SER A CA 1
ATOM 2030 C C . SER A 1 268 ? 40.926 9.428 -29.117 1.00 90.75 268 SER A C 1
ATOM 2032 O O . SER A 1 268 ? 41.484 9.893 -30.116 1.00 90.75 268 SER A O 1
ATOM 2034 N N . GLU A 1 269 ? 41.335 9.727 -27.879 1.00 90.81 269 GLU A N 1
ATOM 2035 C CA . GLU A 1 269 ? 42.386 10.704 -27.596 1.00 90.81 269 GLU A CA 1
ATOM 2036 C C . GLU A 1 269 ? 43.769 10.199 -28.043 1.00 90.81 269 GLU A C 1
ATOM 2038 O O . GLU A 1 269 ? 44.532 10.933 -28.679 1.00 90.81 269 GLU A O 1
ATOM 2043 N N . GLN A 1 270 ? 44.068 8.914 -27.813 1.00 90.62 270 GLN A N 1
ATOM 2044 C CA . GLN A 1 270 ? 45.288 8.275 -28.319 1.00 90.62 270 GLN A CA 1
ATOM 2045 C C . GLN A 1 270 ? 45.365 8.305 -29.851 1.00 90.62 270 GLN A C 1
ATOM 2047 O O . GLN A 1 270 ? 46.392 8.707 -30.404 1.00 90.62 270 GLN A O 1
ATOM 2052 N N . GLN A 1 271 ? 44.280 7.960 -30.553 1.00 90.62 271 GLN A N 1
ATOM 2053 C CA . GLN A 1 271 ? 44.253 8.015 -32.020 1.00 90.62 271 GLN A CA 1
ATOM 2054 C C . GLN A 1 271 ? 44.436 9.442 -32.555 1.00 90.62 271 GLN A C 1
ATOM 2056 O O . GLN A 1 271 ? 45.114 9.640 -33.568 1.00 90.62 271 GLN A O 1
ATOM 2061 N N . SER A 1 272 ? 43.875 10.446 -31.876 1.00 87.06 272 SER A N 1
ATOM 2062 C CA . SER A 1 272 ? 44.070 11.855 -32.233 1.00 87.06 272 SER A CA 1
ATOM 2063 C C . SER A 1 272 ? 45.536 12.287 -32.073 1.00 87.06 272 SER A C 1
ATOM 2065 O O . SER A 1 272 ? 46.124 12.863 -32.996 1.00 87.06 272 SER A O 1
ATOM 2067 N N . ARG A 1 273 ? 46.186 11.914 -30.958 1.00 88.00 273 ARG A N 1
ATOM 2068 C CA . ARG A 1 273 ? 47.619 12.183 -30.731 1.00 88.00 273 ARG A CA 1
ATOM 2069 C C . ARG A 1 273 ? 48.512 11.496 -31.768 1.00 88.00 273 ARG A C 1
ATOM 2071 O O . ARG A 1 273 ? 49.449 12.117 -32.282 1.00 88.00 273 ARG A O 1
ATOM 2078 N N . GLU A 1 274 ? 48.213 10.250 -32.136 1.00 85.75 274 GLU A N 1
ATOM 2079 C CA . GLU A 1 274 ? 48.955 9.533 -33.179 1.00 85.75 274 GLU A CA 1
ATOM 2080 C C . GLU A 1 274 ? 48.816 10.198 -34.553 1.00 85.75 274 GLU A C 1
ATOM 2082 O O . GLU A 1 274 ? 49.827 10.422 -35.229 1.00 85.75 274 GLU A O 1
ATOM 2087 N N . ARG A 1 275 ? 47.599 10.589 -34.956 1.00 84.31 275 ARG A N 1
ATOM 2088 C CA . ARG A 1 275 ? 47.366 11.299 -36.227 1.00 84.31 275 ARG A CA 1
ATOM 2089 C C . ARG A 1 275 ? 48.093 12.641 -36.267 1.00 84.31 275 ARG A C 1
ATOM 2091 O O . ARG A 1 275 ? 48.744 12.949 -37.266 1.00 84.31 275 ARG A O 1
ATOM 2098 N N . HIS A 1 276 ? 48.076 13.396 -35.170 1.00 83.06 276 HIS A N 1
ATOM 2099 C CA . HIS A 1 276 ? 48.778 14.675 -35.081 1.00 83.06 276 HIS A CA 1
ATOM 2100 C C . HIS A 1 276 ? 50.312 14.514 -35.144 1.00 83.06 276 HIS A C 1
ATOM 2102 O O . HIS A 1 276 ? 51.001 15.297 -35.804 1.00 83.06 276 HIS A O 1
ATOM 2108 N N . SER A 1 277 ? 50.871 13.462 -34.530 1.00 83.56 277 SER A N 1
ATOM 2109 C CA . SER A 1 277 ? 52.315 13.181 -34.609 1.00 83.56 277 SER A CA 1
ATOM 2110 C C . SER A 1 277 ? 52.766 12.684 -35.993 1.00 83.56 277 SER A C 1
ATOM 2112 O O . SER A 1 277 ? 53.852 13.057 -36.451 1.00 83.56 277 SER A O 1
ATOM 2114 N N . ARG A 1 278 ? 51.933 11.904 -36.701 1.00 77.94 278 ARG A N 1
ATOM 2115 C CA . ARG A 1 278 ? 52.191 11.477 -38.090 1.00 77.94 278 ARG A CA 1
ATOM 2116 C C . ARG A 1 278 ? 52.077 12.638 -39.081 1.00 77.94 278 ARG A C 1
ATOM 2118 O O . ARG A 1 278 ? 52.956 12.773 -39.931 1.00 77.94 278 ARG A O 1
ATOM 2125 N N . GLY A 1 279 ? 51.091 13.524 -38.916 1.00 79.06 279 GLY A N 1
ATOM 2126 C CA . GLY A 1 279 ? 50.937 14.734 -39.735 1.00 79.06 279 GLY A CA 1
ATOM 2127 C C . GLY A 1 279 ? 52.164 15.650 -39.677 1.00 79.06 279 GLY A C 1
ATOM 2128 O O . GLY A 1 279 ? 52.696 16.043 -40.712 1.00 79.06 279 GLY A O 1
ATOM 2129 N N . LYS A 1 280 ? 52.720 15.882 -38.477 1.00 76.94 280 LYS A N 1
ATOM 2130 C CA . LYS A 1 280 ? 53.955 16.675 -38.309 1.00 76.94 280 LYS A CA 1
ATOM 2131 C C . LYS A 1 280 ? 55.192 16.054 -38.976 1.00 76.94 280 LYS A C 1
ATOM 2133 O O . LYS A 1 280 ? 56.115 16.787 -39.334 1.00 76.94 280 LYS A O 1
ATOM 2138 N N . LYS A 1 281 ? 55.252 14.724 -39.129 1.00 74.94 281 LYS A N 1
ATOM 2139 C CA . LYS A 1 281 ? 56.354 14.046 -39.838 1.00 74.94 281 LYS A CA 1
ATOM 2140 C C . LYS A 1 281 ? 56.193 14.131 -41.358 1.00 74.94 281 LYS A C 1
ATOM 2142 O O . LYS A 1 281 ? 57.187 14.390 -42.032 1.00 74.94 281 LYS A O 1
ATOM 2147 N N . ALA A 1 282 ? 54.973 13.975 -41.874 1.00 76.38 282 ALA A N 1
ATOM 2148 C CA . ALA A 1 282 ? 54.680 14.113 -43.303 1.00 76.38 282 ALA A CA 1
ATOM 2149 C C . ALA A 1 282 ? 54.958 15.543 -43.807 1.00 76.38 282 ALA A C 1
ATOM 2151 O O . ALA A 1 282 ? 55.662 15.722 -44.796 1.00 76.38 282 ALA A O 1
ATOM 2152 N N . ASP A 1 283 ? 54.535 16.559 -43.054 1.00 81.19 283 ASP A N 1
ATOM 2153 C CA . ASP A 1 283 ? 54.714 17.970 -43.427 1.00 81.19 283 ASP A CA 1
ATOM 2154 C C . ASP A 1 283 ? 56.198 18.413 -43.382 1.00 81.19 283 ASP A C 1
ATOM 2156 O O . ASP A 1 283 ? 56.685 19.189 -44.209 1.00 81.19 283 ASP A O 1
ATOM 2160 N N . LYS A 1 284 ? 56.996 17.835 -42.465 1.00 81.62 284 LYS A N 1
ATOM 2161 C CA . LYS A 1 284 ? 58.462 18.012 -42.459 1.00 81.62 284 LYS A CA 1
ATOM 2162 C C . LYS A 1 284 ? 59.159 17.316 -43.634 1.00 81.62 284 LYS A C 1
ATOM 2164 O O . LYS A 1 284 ? 60.205 17.806 -44.064 1.00 81.62 284 LYS A O 1
ATOM 2169 N N . ALA A 1 285 ? 58.641 16.187 -44.120 1.00 83.19 285 ALA A N 1
ATOM 2170 C CA . ALA A 1 285 ? 59.200 15.497 -45.282 1.00 83.19 285 ALA A CA 1
ATOM 2171 C C . ALA A 1 285 ? 58.931 16.288 -46.573 1.00 83.19 285 ALA A C 1
ATOM 2173 O O . ALA A 1 285 ? 59.858 16.499 -47.356 1.00 83.19 285 ALA A O 1
ATOM 2174 N N . ASP A 1 286 ? 57.721 16.825 -46.732 1.00 81.25 286 ASP A N 1
ATOM 2175 C CA . ASP A 1 286 ? 57.328 17.578 -47.927 1.00 81.25 286 ASP A CA 1
ATOM 2176 C C . ASP A 1 286 ? 58.051 18.939 -48.030 1.00 81.25 286 ASP A C 1
ATOM 2178 O O . ASP A 1 286 ? 58.598 19.302 -49.076 1.00 81.25 286 ASP A O 1
ATOM 2182 N N . LYS A 1 287 ? 58.234 19.649 -46.902 1.00 83.75 287 LYS A N 1
ATOM 2183 C CA . LYS A 1 287 ? 59.090 20.856 -46.854 1.00 83.75 287 LYS A CA 1
ATOM 2184 C C . LYS A 1 287 ? 60.553 20.592 -47.224 1.00 83.75 287 LYS A C 1
ATOM 2186 O O . LYS A 1 287 ? 61.213 21.491 -47.747 1.00 83.75 287 LYS A O 1
ATOM 2191 N N . LYS A 1 288 ? 61.089 19.399 -46.938 1.00 81.88 288 LYS A N 1
ATOM 2192 C CA . LYS A 1 288 ? 62.457 19.028 -47.342 1.00 81.88 288 LYS A CA 1
ATOM 2193 C C . LYS A 1 288 ? 62.541 18.665 -48.824 1.00 81.88 288 LYS A C 1
ATOM 2195 O O . LYS A 1 288 ? 63.559 18.978 -49.433 1.00 81.88 288 LYS A O 1
ATOM 2200 N N . ALA A 1 289 ? 61.504 18.047 -49.392 1.00 82.44 289 ALA A N 1
ATOM 2201 C CA . ALA A 1 289 ? 61.435 17.757 -50.823 1.00 82.44 289 ALA A CA 1
ATOM 2202 C C . ALA A 1 289 ? 61.366 19.051 -51.652 1.00 82.44 289 ALA A C 1
ATOM 2204 O O . ALA A 1 289 ? 62.156 19.227 -52.574 1.00 82.44 289 ALA A O 1
ATOM 2205 N N . ARG A 1 290 ? 60.528 20.016 -51.247 1.00 82.31 290 ARG A N 1
ATOM 2206 C CA . ARG A 1 290 ? 60.391 21.317 -51.930 1.00 82.31 290 ARG A CA 1
ATOM 2207 C C . ARG A 1 290 ? 61.630 22.215 -51.891 1.00 82.31 290 ARG A C 1
ATOM 2209 O O . ARG A 1 290 ? 61.767 23.062 -52.756 1.00 82.31 290 ARG A O 1
ATOM 2216 N N . LYS A 1 291 ? 62.516 22.072 -50.899 1.00 80.81 291 LYS A N 1
ATOM 2217 C CA . LYS A 1 291 ? 63.773 22.848 -50.820 1.00 80.81 291 LYS A CA 1
ATOM 2218 C C . LYS A 1 291 ? 64.912 22.283 -51.678 1.00 80.81 291 LYS A C 1
ATOM 2220 O O . LYS A 1 291 ? 65.970 22.901 -51.731 1.00 80.81 291 LYS A O 1
ATOM 2225 N N . LYS A 1 292 ? 64.742 21.088 -52.252 1.00 74.62 292 LYS A N 1
ATOM 2226 C CA . LYS A 1 292 ? 65.748 20.420 -53.093 1.00 74.62 292 LYS A CA 1
ATOM 2227 C C . LYS A 1 292 ? 65.406 20.440 -54.588 1.00 74.62 292 LYS A C 1
ATOM 2229 O O . LYS A 1 292 ? 66.212 19.943 -55.369 1.00 74.62 292 LYS A O 1
ATOM 2234 N N . ALA A 1 293 ? 64.235 20.957 -54.947 1.00 66.19 293 ALA A N 1
ATOM 2235 C CA . ALA A 1 293 ? 63.869 21.315 -56.313 1.00 66.19 293 ALA A CA 1
ATOM 2236 C C . ALA A 1 293 ? 64.217 22.790 -56.539 1.00 66.19 293 ALA A C 1
ATOM 2238 O O . ALA A 1 293 ? 64.640 23.112 -57.667 1.00 66.19 293 ALA A O 1
#

Radius of gyration: 32.51 Å; chains: 1; bounding box: 111×69×79 Å